Protein AF-A0A7Y2FWE9-F1 (afdb_monomer)

Radius of gyration: 26.54 Å; Cα contacts (8 Å, |Δi|>4): 255; chains: 1; bounding box: 68×45×59 Å

Solvent-accessible surface area (backbone atoms only — not comparable to full-atom values): 13037 Å² total; per-residue (Å²): 131,82,52,72,70,52,50,54,50,44,44,62,73,68,18,45,68,69,71,41,71,70,43,23,48,60,47,67,70,41,69,64,42,56,79,67,32,83,39,51,63,39,50,50,44,57,56,50,52,51,53,48,50,53,52,48,49,59,54,55,72,46,42,68,62,49,54,59,50,52,50,51,53,53,50,52,50,37,73,74,51,48,84,80,55,79,79,80,92,74,95,61,96,83,84,62,71,67,49,81,47,57,32,76,50,97,94,44,70,44,71,39,60,44,31,38,47,63,51,52,48,48,19,61,79,47,77,46,38,85,93,39,46,76,63,78,75,66,58,86,72,55,70,69,48,35,69,27,45,34,36,36,32,21,50,33,75,70,57,98,83,40,60,72,38,73,38,65,48,97,84,75,43,74,54,25,32,31,66,52,59,43,82,66,32,70,55,47,90,81,50,83,48,87,75,56,27,26,28,31,23,41,25,40,66,20,55,51,37,44,32,56,76,58,67,63,39,56,71,58,52,27,68,76,69,75,103

pLDDT: mean 94.87, std 3.35, range [73.5, 98.75]

Nearest PDB structures (foldseek):
  4y04-assembly1_A-2  TM=7.130E-01  e=4.065E-09  Porphyromonas gingivalis
  5sdc-assembly1_B  TM=7.186E-01  e=1.109E-08  Porphyromonas gingivalis
  5jwf-assembly1_B  TM=7.668E-01  e=3.026E-08  Porphyromonas gingivalis
  3wok-assembly1_B  TM=7.639E-01  e=1.248E-07  Pseudoxanthomonas mexicana
  3woj-assembly1_B  TM=7.647E-01  e=8.257E-07  Pseudoxanthomonas mexicana

Foldseek 3Di:
DDDPVVLVVCLCPVALCNPDPVSVCVCVVDPCSLVVNPGSVSVVCVVVVVVVVVVVCVVVVCVVVVVVVVVVVVVVVCVVCPVVDPDADDLDDDDWDWDQDWADDPNRIDDQWDALLVLVCQCVVVVLDPPSPDDPLPPPFDPVRRGWTFKGKILTQDDPPQFQPFDADPVRDGFWGFHAKDPVNVCSNPDRDSRHTITMTTTPRNVLSCCVTRVVVVVVNCVVVVD

Secondary structure (DSSP, 8-state):
---HHHHHHHHHHH-TTTT-HHHHHHHHSSHHHHHS---HHHHHHHHHHHHHHHHHHHHHHTHHHHHHHHHHHHHHHHHHHGGGSPPPP-SS-------B---EETTEE--SEEEHHHHHHHHHHTTT-TTS---GGGSS--HHHHHSEEEEEE-----TT-TTPEEE-TTS-EEEEEEEE-GGGGGGGT---TTT--EEEEEHHHHHHHIIIII--HHHHHHHHT-

Sequence (227 aa):
GKSIGQFVKDLFNESNLLKSEADAEKCLSKDKNITKGKDLFVEAADILVSRYNESVTAFQGSSPKRRALEAKIANQAFQVYGTSLPPDATFTLRISDGVVKGYEYNGTVAPVNTTYFGLYDRHYSNDKEFPWALPEKWENPPMDLLKSPLNFVSTNDIIGGNSGSAIINQNAEAVGLIFDGNIESLPGNFIFDEEHNRSVSVHTGGIVAAMRYIYGADRLVKELMNE

Mean predicted aligned error: 5.73 Å

Structure (mmCIF, N/CA/C/O backbone):
data_AF-A0A7Y2FWE9-F1
#
_entry.id   AF-A0A7Y2FWE9-F1
#
loop_
_atom_site.group_PDB
_atom_site.id
_atom_site.type_symbol
_atom_site.label_atom_id
_atom_site.label_alt_id
_atom_site.label_comp_id
_atom_site.label_asym_id
_atom_site.label_entity_id
_atom_site.label_seq_id
_atom_site.pdbx_PDB_ins_code
_atom_site.Cartn_x
_atom_site.Cartn_y
_atom_site.Cartn_z
_atom_site.occupancy
_atom_site.B_iso_or_equiv
_atom_site.auth_seq_id
_atom_site.auth_comp_id
_atom_site.auth_asym_id
_atom_site.auth_atom_id
_atom_site.pdbx_PDB_model_num
ATOM 1 N N . GLY A 1 1 ? 43.335 -7.631 -10.924 1.00 73.50 1 GLY A N 1
ATOM 2 C CA . GLY A 1 1 ? 42.253 -6.628 -10.832 1.00 73.50 1 GLY A CA 1
ATOM 3 C C . GLY A 1 1 ? 42.055 -6.228 -9.384 1.00 73.50 1 GLY A C 1
ATOM 4 O O . GLY A 1 1 ? 42.478 -6.981 -8.514 1.00 73.50 1 GLY A O 1
ATOM 5 N N . LYS A 1 2 ? 41.454 -5.059 -9.125 1.00 84.75 2 LYS A N 1
ATOM 6 C CA . LYS A 1 2 ? 41.026 -4.645 -7.776 1.00 84.75 2 LYS A CA 1
ATOM 7 C C . LYS A 1 2 ? 39.888 -5.562 -7.289 1.00 84.75 2 LYS A C 1
ATOM 9 O O . LYS A 1 2 ? 39.138 -6.084 -8.113 1.00 84.75 2 LYS A O 1
ATOM 14 N N . SER A 1 3 ? 39.761 -5.778 -5.979 1.00 94.12 3 SER A N 1
ATOM 15 C CA . SER A 1 3 ? 38.588 -6.463 -5.412 1.00 94.12 3 SER A CA 1
ATOM 16 C C . SER A 1 3 ? 37.353 -5.553 -5.473 1.00 94.12 3 SER A C 1
ATOM 18 O O . SER A 1 3 ? 37.501 -4.333 -5.548 1.00 94.12 3 SER A O 1
ATOM 20 N N . ILE A 1 4 ? 36.140 -6.118 -5.387 1.00 90.94 4 ILE A N 1
ATOM 21 C CA . ILE A 1 4 ? 34.892 -5.326 -5.331 1.00 90.94 4 ILE A CA 1
ATOM 22 C C . ILE A 1 4 ? 34.939 -4.338 -4.159 1.00 90.94 4 ILE A C 1
ATOM 24 O O . ILE A 1 4 ? 34.646 -3.160 -4.330 1.00 90.94 4 ILE A O 1
ATOM 28 N N . GLY A 1 5 ? 35.384 -4.793 -2.983 1.00 95.00 5 GLY A N 1
ATOM 29 C CA . GLY A 1 5 ? 35.507 -3.932 -1.806 1.00 95.00 5 GLY A CA 1
ATOM 30 C C . GLY A 1 5 ? 36.502 -2.785 -2.000 1.00 95.00 5 GLY A C 1
ATOM 31 O O . GLY A 1 5 ? 36.237 -1.676 -1.548 1.00 95.00 5 GLY A O 1
ATOM 32 N N . GLN A 1 6 ? 37.620 -3.021 -2.696 1.00 94.06 6 GLN A N 1
ATOM 33 C CA . GLN A 1 6 ? 38.569 -1.952 -3.009 1.00 94.06 6 GLN A CA 1
ATOM 34 C C . GLN A 1 6 ? 37.994 -0.978 -4.042 1.00 94.06 6 GLN A C 1
ATOM 36 O O . GLN A 1 6 ? 38.088 0.222 -3.847 1.00 94.06 6 GLN A O 1
ATOM 41 N N . PHE A 1 7 ? 37.334 -1.479 -5.087 1.00 90.31 7 PHE A N 1
ATOM 42 C CA . PHE A 1 7 ? 36.670 -0.639 -6.085 1.00 90.31 7 PHE A CA 1
ATOM 43 C C . PHE A 1 7 ? 35.615 0.288 -5.460 1.00 90.31 7 PHE A C 1
ATOM 45 O O . PHE A 1 7 ? 35.592 1.478 -5.757 1.00 90.31 7 PHE A O 1
ATOM 52 N N . VAL A 1 8 ? 34.786 -0.229 -4.545 1.00 92.62 8 VAL A N 1
ATOM 53 C CA . VAL A 1 8 ? 33.801 0.587 -3.817 1.00 92.62 8 VAL A CA 1
ATOM 54 C C . VAL A 1 8 ? 34.493 1.633 -2.944 1.00 92.62 8 VAL A C 1
ATOM 56 O O . VAL A 1 8 ? 34.091 2.791 -2.958 1.00 92.62 8 VAL A O 1
ATOM 59 N N . LYS A 1 9 ? 35.558 1.269 -2.219 1.00 94.31 9 LYS A N 1
ATOM 60 C CA . LYS A 1 9 ? 36.331 2.246 -1.433 1.00 94.31 9 LYS A CA 1
ATOM 61 C C . LYS A 1 9 ? 36.899 3.361 -2.308 1.00 94.31 9 LYS A C 1
ATOM 63 O O . LYS A 1 9 ? 36.828 4.520 -1.917 1.00 94.31 9 LYS A O 1
ATOM 68 N N . ASP A 1 10 ? 37.420 3.023 -3.480 1.00 92.75 10 ASP A N 1
ATOM 69 C CA . ASP A 1 10 ? 37.985 4.002 -4.406 1.00 92.75 10 ASP A CA 1
ATOM 70 C C . ASP A 1 10 ? 36.896 4.935 -4.954 1.00 92.75 10 ASP A C 1
ATOM 72 O O . ASP A 1 10 ? 37.109 6.140 -5.006 1.00 92.75 10 ASP A O 1
ATOM 76 N N . LEU A 1 11 ? 35.694 4.425 -5.262 1.00 92.31 11 LEU A N 1
ATOM 77 C CA . LEU A 1 11 ? 34.551 5.268 -5.641 1.00 92.31 11 LEU A CA 1
ATOM 78 C C . LEU A 1 11 ? 34.255 6.344 -4.586 1.00 92.31 11 LEU A C 1
ATOM 80 O O . LEU A 1 11 ? 34.111 7.511 -4.939 1.00 92.31 11 LEU A O 1
ATOM 84 N N . PHE A 1 12 ? 34.208 5.972 -3.302 1.00 92.69 12 PHE A N 1
ATOM 85 C CA . PHE A 1 12 ? 33.941 6.925 -2.217 1.00 92.69 12 PHE A CA 1
ATOM 86 C C . PHE A 1 12 ? 35.105 7.883 -1.944 1.00 92.69 12 PHE A C 1
ATOM 88 O O . PHE A 1 12 ? 34.875 9.058 -1.674 1.00 92.69 12 PHE A O 1
ATOM 95 N N . ASN A 1 13 ? 36.345 7.398 -2.015 1.00 93.25 13 ASN A N 1
ATOM 96 C CA . ASN A 1 13 ? 37.515 8.174 -1.601 1.00 93.25 13 ASN A CA 1
ATOM 97 C C . ASN A 1 13 ? 38.118 9.023 -2.729 1.00 93.25 13 ASN A C 1
ATOM 99 O O . ASN A 1 13 ? 38.713 10.071 -2.472 1.00 93.25 13 ASN A O 1
ATOM 103 N N . GLU A 1 14 ? 38.023 8.568 -3.978 1.00 92.56 14 GLU A N 1
ATOM 104 C CA . GLU A 1 14 ? 38.752 9.154 -5.106 1.00 92.56 14 GLU A CA 1
ATOM 105 C C . GLU A 1 14 ? 37.851 9.961 -6.045 1.00 92.56 14 GLU A C 1
ATOM 107 O O . GLU A 1 14 ? 38.361 10.869 -6.712 1.00 92.56 14 GLU A O 1
ATOM 112 N N . SER A 1 15 ? 36.534 9.712 -6.062 1.00 93.38 15 SER A N 1
ATOM 113 C CA . SER A 1 15 ? 35.594 10.489 -6.880 1.00 93.38 15 SER A CA 1
ATOM 114 C C . SER A 1 15 ? 35.505 11.944 -6.428 1.00 93.38 15 SER A C 1
ATOM 116 O O . SER A 1 15 ? 35.358 12.248 -5.248 1.00 93.38 15 SER A O 1
ATOM 118 N N . ASN A 1 16 ? 35.530 12.860 -7.388 1.00 91.81 16 ASN A N 1
ATOM 119 C CA . ASN A 1 16 ? 35.288 14.280 -7.168 1.00 91.81 16 ASN A CA 1
ATOM 120 C C . ASN A 1 16 ? 33.801 14.593 -6.947 1.00 91.81 16 ASN A C 1
ATOM 122 O O . ASN A 1 16 ? 33.498 15.614 -6.343 1.00 91.81 16 ASN A O 1
ATOM 126 N N . LEU A 1 17 ? 32.878 13.710 -7.351 1.00 91.81 17 LEU A N 1
ATOM 127 C CA . LEU A 1 17 ? 31.444 13.881 -7.078 1.00 91.81 17 LEU A CA 1
ATOM 128 C C . LEU A 1 17 ? 31.102 13.777 -5.586 1.00 91.81 17 LEU A C 1
ATOM 130 O O . LEU A 1 17 ? 30.063 14.278 -5.173 1.00 91.81 17 LEU A O 1
ATOM 134 N N . LEU A 1 18 ? 31.955 13.134 -4.784 1.00 93.69 18 LEU A N 1
ATOM 135 C CA . LEU A 1 18 ? 31.717 12.923 -3.352 1.00 93.69 18 LEU A CA 1
ATOM 136 C C . LEU A 1 18 ? 32.660 13.717 -2.437 1.00 93.69 18 LEU A C 1
ATOM 138 O O . LEU A 1 18 ? 32.531 13.635 -1.218 1.00 93.69 18 LEU A O 1
ATOM 142 N N . LYS A 1 19 ? 33.602 14.489 -2.993 1.00 89.75 19 LYS A N 1
ATOM 143 C CA . LYS A 1 19 ? 34.586 15.253 -2.202 1.00 89.75 19 LYS A CA 1
ATOM 144 C C . LYS A 1 19 ? 34.018 16.536 -1.613 1.00 89.75 19 LYS A C 1
ATOM 146 O O . LYS A 1 19 ? 34.284 16.844 -0.454 1.00 89.75 19 LYS A O 1
ATOM 151 N N . SER A 1 20 ? 33.274 17.296 -2.410 1.00 93.44 20 SER A N 1
ATOM 152 C CA . SER A 1 20 ? 32.611 18.527 -1.984 1.00 93.44 20 SER A CA 1
ATOM 153 C C . SER A 1 20 ? 31.489 18.891 -2.955 1.00 93.44 20 SER A C 1
ATOM 155 O O . SER A 1 20 ? 31.480 18.434 -4.098 1.00 93.44 20 SER A O 1
ATOM 157 N N . GLU A 1 21 ? 30.566 19.748 -2.519 1.00 94.38 21 GLU A N 1
ATOM 158 C CA . GLU A 1 21 ? 29.508 20.291 -3.380 1.00 94.38 21 GLU A CA 1
ATOM 159 C C . GLU A 1 21 ? 30.092 21.004 -4.610 1.00 94.38 21 GLU A C 1
ATOM 161 O O . GLU A 1 21 ? 29.701 20.709 -5.735 1.00 94.38 21 GLU A O 1
ATOM 166 N N . ALA A 1 22 ? 31.115 21.845 -4.425 1.00 95.25 22 ALA A N 1
ATOM 167 C CA . ALA A 1 22 ? 31.763 22.569 -5.521 1.00 95.25 22 ALA A CA 1
ATOM 168 C C . ALA A 1 22 ? 32.451 21.636 -6.539 1.00 95.25 22 ALA A C 1
ATOM 170 O O . ALA A 1 22 ? 32.434 21.896 -7.747 1.00 95.25 22 ALA A O 1
ATOM 171 N N . ASP A 1 23 ? 33.062 20.541 -6.076 1.00 91.06 23 ASP A N 1
ATOM 172 C CA . ASP A 1 23 ? 33.671 19.545 -6.963 1.00 91.06 23 ASP A CA 1
ATOM 173 C C . ASP A 1 23 ? 32.608 18.752 -7.729 1.00 91.06 23 ASP A C 1
ATOM 175 O O . ASP A 1 23 ? 32.763 18.518 -8.933 1.00 91.06 23 ASP A O 1
ATOM 179 N N . ALA A 1 24 ? 31.502 18.407 -7.066 1.00 91.69 24 ALA A N 1
ATOM 180 C CA . ALA A 1 24 ? 30.368 17.751 -7.698 1.00 91.69 24 ALA A CA 1
ATOM 181 C C . ALA A 1 24 ? 29.735 18.641 -8.778 1.00 91.69 24 ALA A C 1
ATOM 183 O O . ALA A 1 24 ? 29.568 18.205 -9.919 1.00 91.69 24 ALA A O 1
ATOM 184 N N . GLU A 1 25 ? 29.474 19.913 -8.466 1.00 92.75 25 GLU A N 1
ATOM 185 C CA . GLU A 1 25 ? 28.983 20.905 -9.426 1.00 92.75 25 GLU A CA 1
ATOM 186 C C . GLU A 1 25 ? 29.919 21.025 -10.626 1.00 92.75 25 GLU A C 1
ATOM 188 O O . GLU A 1 25 ? 29.482 20.994 -11.776 1.00 92.75 25 GLU A O 1
ATOM 193 N N . LYS A 1 26 ? 31.233 21.094 -10.392 1.00 91.38 26 LYS A N 1
ATOM 194 C CA . LYS A 1 26 ? 32.220 21.149 -11.472 1.00 91.38 26 LYS A CA 1
ATOM 195 C C . LYS A 1 26 ? 32.166 19.897 -12.347 1.00 91.38 26 LYS A C 1
ATOM 197 O O . LYS A 1 26 ? 32.190 20.027 -13.576 1.00 91.38 26 LYS A O 1
ATOM 202 N N . CYS A 1 27 ? 32.063 18.711 -11.751 1.00 89.50 27 CYS A N 1
ATOM 203 C CA . CYS A 1 27 ? 31.907 17.451 -12.476 1.00 89.50 27 CYS A CA 1
ATOM 204 C C . CYS A 1 27 ? 30.633 17.414 -13.331 1.00 89.50 27 CYS A C 1
ATOM 206 O O . CYS A 1 27 ? 30.682 16.905 -14.447 1.00 89.50 27 CYS A O 1
ATOM 208 N N . LEU A 1 28 ? 29.535 18.016 -12.871 1.00 89.69 28 LEU A N 1
ATOM 209 C CA . LEU A 1 28 ? 28.243 18.022 -13.571 1.00 89.69 28 LEU A CA 1
ATOM 210 C C . LEU A 1 28 ? 28.021 19.250 -14.474 1.00 89.69 28 LEU A C 1
ATOM 212 O O . LEU A 1 28 ? 27.093 19.273 -15.274 1.00 89.69 28 LEU A O 1
ATOM 216 N N . SER A 1 29 ? 28.890 20.260 -14.395 1.00 92.75 29 SER A N 1
ATOM 217 C CA . SER A 1 29 ? 28.685 21.574 -15.027 1.00 92.75 29 SER A CA 1
ATOM 218 C C . SER A 1 29 ? 28.659 21.592 -16.560 1.00 92.75 29 SER A C 1
ATOM 220 O O . SER A 1 29 ? 28.227 22.583 -17.150 1.00 92.75 29 SER A O 1
ATOM 222 N N . LYS A 1 30 ? 29.197 20.565 -17.230 1.00 92.75 30 LYS A N 1
ATOM 223 C CA . LYS A 1 30 ? 29.307 20.506 -18.698 1.00 92.75 30 LYS A CA 1
ATOM 224 C C . LYS A 1 30 ? 29.157 19.075 -19.186 1.00 92.75 30 LYS A C 1
ATOM 226 O O . LYS A 1 30 ? 29.841 18.198 -18.668 1.00 92.75 30 LYS A O 1
ATOM 231 N N . ASP A 1 31 ? 28.436 18.876 -20.288 1.00 90.50 31 ASP A N 1
ATOM 232 C 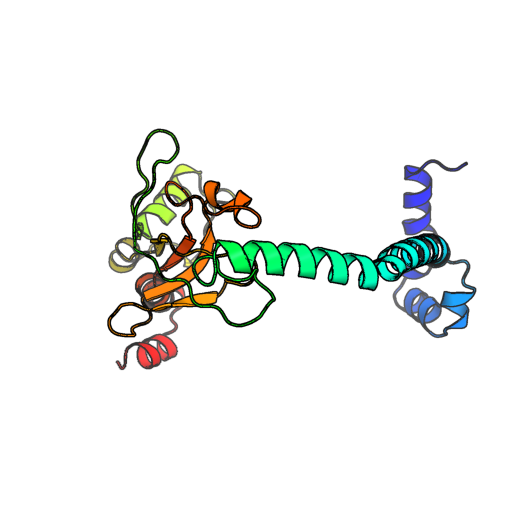CA . ASP A 1 31 ? 28.233 17.557 -20.912 1.00 90.50 31 ASP A CA 1
ATOM 233 C C . ASP A 1 31 ? 29.536 16.785 -21.115 1.00 90.50 31 ASP A C 1
ATOM 235 O O . ASP A 1 31 ? 29.620 15.604 -20.801 1.00 90.50 31 ASP A O 1
ATOM 239 N N . LYS A 1 32 ? 30.604 17.461 -21.559 1.00 91.12 32 LYS A N 1
ATOM 240 C CA . LYS A 1 32 ? 31.908 16.816 -21.779 1.00 91.12 32 LYS A CA 1
ATOM 241 C C . LYS A 1 32 ? 32.500 16.176 -20.518 1.00 91.12 32 LYS A C 1
ATOM 243 O O . LYS A 1 32 ? 33.299 15.255 -20.645 1.00 91.12 32 LYS A O 1
ATOM 248 N N . ASN A 1 33 ? 32.155 16.678 -19.332 1.00 89.25 33 ASN A N 1
ATOM 249 C CA . ASN A 1 33 ? 32.624 16.135 -18.059 1.00 89.25 33 ASN A CA 1
ATOM 250 C C . ASN A 1 33 ? 31.871 14.849 -17.689 1.00 89.25 33 ASN A C 1
ATOM 252 O O . ASN A 1 33 ? 32.393 14.059 -16.913 1.00 89.25 33 ASN A O 1
ATOM 256 N N . ILE A 1 34 ? 30.696 14.624 -18.283 1.00 86.44 34 ILE A N 1
ATOM 257 C CA . ILE A 1 34 ? 29.903 13.401 -18.150 1.00 86.44 34 ILE A CA 1
ATOM 258 C C . ILE A 1 34 ? 30.264 12.432 -19.283 1.00 86.44 34 ILE A C 1
ATOM 260 O O . ILE A 1 34 ? 30.565 11.283 -19.031 1.00 86.44 34 ILE A O 1
ATOM 264 N N . THR A 1 35 ? 30.348 12.891 -20.534 1.00 85.12 35 THR A N 1
ATOM 265 C CA . THR A 1 35 ? 30.605 12.002 -21.686 1.00 85.12 35 THR A CA 1
ATOM 266 C C . THR A 1 35 ? 32.075 11.608 -21.867 1.00 85.12 35 THR A C 1
ATOM 268 O O . THR A 1 35 ? 32.393 10.755 -22.689 1.00 85.12 35 THR A O 1
ATOM 271 N N . LYS A 1 36 ? 33.005 12.343 -21.243 1.00 85.88 36 LYS A N 1
ATOM 272 C CA . LYS A 1 36 ? 34.463 12.115 -21.337 1.00 85.88 36 LYS A CA 1
ATOM 273 C C . LYS A 1 36 ? 35.155 12.245 -19.978 1.00 85.88 36 LYS A C 1
ATOM 275 O O . LYS A 1 36 ? 36.379 12.402 -19.924 1.00 85.88 36 LYS A O 1
ATOM 280 N N . GLY A 1 37 ? 34.376 12.277 -18.898 1.00 87.19 37 GLY A N 1
ATOM 281 C CA . GLY A 1 37 ? 34.909 12.345 -17.546 1.00 87.19 37 GLY A CA 1
ATOM 282 C C . GLY A 1 37 ? 35.706 11.092 -17.214 1.00 87.19 37 GLY A C 1
ATOM 283 O O . GLY A 1 37 ? 35.419 10.015 -17.715 1.00 87.19 37 GLY A O 1
ATOM 284 N N . LYS A 1 38 ? 36.714 11.250 -16.358 1.00 89.31 38 LYS A N 1
ATOM 285 C CA . LYS A 1 38 ? 37.470 10.134 -15.762 1.00 89.31 38 LYS A CA 1
ATOM 286 C C . LYS A 1 38 ? 37.166 9.972 -14.277 1.00 89.31 38 LYS A C 1
ATOM 288 O O . LYS A 1 38 ? 37.955 9.419 -13.520 1.00 89.31 38 LYS A O 1
ATOM 293 N N . ASP A 1 39 ? 36.073 10.586 -13.834 1.00 92.38 39 ASP A N 1
ATOM 294 C CA . ASP A 1 39 ? 35.600 10.354 -12.485 1.00 92.38 39 ASP A CA 1
ATOM 295 C C . ASP A 1 39 ? 35.115 8.906 -12.381 1.00 92.38 39 ASP A C 1
ATOM 297 O O . ASP A 1 39 ? 34.451 8.416 -13.294 1.00 92.38 39 ASP A O 1
ATOM 301 N N . LEU A 1 40 ? 35.426 8.225 -11.280 1.00 91.75 40 LEU A N 1
ATOM 302 C CA . LEU A 1 40 ? 35.120 6.804 -11.134 1.00 91.75 40 LEU A CA 1
ATOM 303 C C . LEU A 1 40 ? 33.613 6.501 -11.224 1.00 91.75 40 LEU A C 1
ATOM 305 O O . LEU A 1 40 ? 33.245 5.442 -11.730 1.00 91.75 40 LEU A O 1
ATOM 309 N N . PHE A 1 41 ? 32.729 7.417 -10.800 1.00 91.62 41 PHE A N 1
ATOM 310 C CA . PHE A 1 41 ? 31.284 7.235 -11.001 1.00 91.62 41 PHE A CA 1
ATOM 311 C C . PHE A 1 41 ? 30.853 7.472 -12.446 1.00 91.62 41 PHE A C 1
ATOM 313 O O . PHE A 1 41 ? 29.923 6.812 -12.901 1.00 91.62 41 PHE A O 1
ATOM 320 N N . VAL A 1 42 ? 31.521 8.371 -13.171 1.00 90.62 42 VAL A N 1
ATOM 321 C CA . VAL A 1 42 ? 31.264 8.583 -14.603 1.00 90.62 42 VAL A CA 1
ATOM 322 C C . VAL A 1 42 ? 31.672 7.338 -15.391 1.00 90.62 42 VAL A C 1
ATOM 324 O O . VAL A 1 42 ? 30.870 6.812 -16.154 1.00 90.62 42 VAL A O 1
ATOM 327 N N . GLU A 1 43 ? 32.853 6.781 -15.118 1.00 89.88 43 GLU A N 1
ATOM 328 C CA . GLU A 1 43 ? 33.309 5.535 -15.749 1.00 89.88 43 GLU A CA 1
ATOM 329 C C . GLU A 1 43 ? 32.392 4.345 -15.412 1.00 89.88 43 GLU A C 1
ATOM 331 O O . GLU A 1 43 ? 32.065 3.530 -16.279 1.00 89.88 43 GLU A O 1
ATOM 336 N N . ALA A 1 44 ? 31.933 4.244 -14.159 1.00 90.75 44 ALA A N 1
ATOM 337 C CA . ALA A 1 44 ? 30.969 3.222 -13.760 1.00 90.75 44 ALA A CA 1
ATOM 338 C C . ALA A 1 44 ? 29.617 3.400 -14.472 1.00 90.75 44 ALA A C 1
ATOM 340 O O . ALA A 1 44 ? 29.037 2.417 -14.943 1.00 90.75 44 ALA A O 1
ATOM 341 N N . ALA A 1 45 ? 29.126 4.639 -14.578 1.00 91.12 45 ALA A N 1
ATOM 342 C CA . ALA A 1 45 ? 27.892 4.959 -15.280 1.00 91.12 45 ALA A CA 1
ATOM 343 C C . ALA A 1 45 ? 27.990 4.609 -16.768 1.00 91.12 45 ALA A C 1
ATOM 345 O O . ALA A 1 45 ? 27.088 3.949 -17.274 1.00 91.12 45 ALA A O 1
ATOM 346 N N . ASP A 1 46 ? 29.090 4.938 -17.446 1.00 89.75 46 ASP A N 1
ATOM 347 C CA . ASP A 1 46 ? 29.286 4.616 -18.864 1.00 89.75 46 ASP A CA 1
ATOM 348 C C . ASP A 1 46 ? 29.168 3.108 -19.132 1.00 89.75 46 ASP A C 1
ATOM 350 O O . ASP A 1 46 ? 28.503 2.682 -20.082 1.00 89.75 46 ASP A O 1
ATOM 354 N N . ILE A 1 47 ? 29.747 2.278 -18.259 1.00 90.56 47 ILE A N 1
ATOM 355 C CA . ILE A 1 47 ? 29.653 0.816 -18.357 1.00 90.56 47 ILE A CA 1
ATOM 356 C C . ILE A 1 47 ? 28.217 0.338 -18.104 1.00 90.56 47 ILE A C 1
ATOM 358 O O . ILE A 1 47 ? 27.689 -0.478 -18.867 1.00 90.56 47 ILE A O 1
ATOM 362 N N . LEU A 1 48 ? 27.587 0.805 -17.022 1.00 93.62 48 LEU A N 1
ATOM 363 C CA . LEU A 1 48 ? 26.259 0.346 -16.606 1.00 93.62 48 LEU A CA 1
ATOM 364 C C . LEU A 1 48 ? 25.168 0.794 -17.580 1.00 93.62 48 LEU A C 1
ATOM 366 O O . LEU A 1 48 ? 24.346 -0.023 -17.993 1.00 93.62 48 LEU A O 1
ATOM 370 N N . VAL A 1 49 ? 25.186 2.063 -17.984 1.00 93.56 49 VAL A N 1
ATOM 371 C CA . VAL A 1 49 ? 24.215 2.655 -18.909 1.00 93.56 49 VAL A CA 1
ATOM 372 C C . VAL A 1 49 ? 24.328 2.014 -20.286 1.00 93.56 49 VAL A C 1
ATOM 374 O O . VAL A 1 49 ? 23.302 1.702 -20.883 1.00 93.56 49 VAL A O 1
ATOM 377 N N . SER A 1 50 ? 25.540 1.731 -20.775 1.00 93.38 50 SER A N 1
ATOM 378 C CA . SER A 1 50 ? 25.708 1.039 -22.061 1.00 93.38 50 SER A CA 1
ATOM 379 C C . SER A 1 50 ? 25.076 -0.356 -22.041 1.00 93.38 50 SER A C 1
ATOM 381 O O . SER A 1 50 ? 24.267 -0.678 -22.909 1.00 93.38 50 SER A O 1
ATOM 383 N N . ARG A 1 51 ? 25.345 -1.157 -21.001 1.00 96.38 51 ARG A N 1
ATOM 384 C CA . ARG A 1 51 ? 24.748 -2.499 -20.840 1.00 96.38 51 ARG A CA 1
ATOM 385 C C . ARG A 1 51 ? 23.235 -2.453 -20.640 1.00 96.38 51 ARG A C 1
ATOM 387 O O . ARG A 1 51 ? 22.509 -3.312 -21.147 1.00 96.38 51 ARG A O 1
ATOM 394 N N . TYR A 1 52 ? 22.754 -1.455 -19.902 1.00 96.69 52 TYR A N 1
ATOM 395 C CA . TYR A 1 52 ? 21.328 -1.197 -19.748 1.00 96.69 52 TYR A CA 1
ATOM 396 C C . TYR A 1 52 ? 20.687 -0.897 -21.107 1.00 96.69 52 TYR A C 1
ATOM 398 O O . TYR A 1 52 ? 19.706 -1.542 -21.466 1.00 96.69 52 TYR A O 1
ATOM 406 N N . ASN A 1 53 ? 21.278 -0.006 -21.906 1.00 96.44 53 ASN A N 1
ATOM 407 C CA . ASN A 1 53 ? 20.774 0.356 -23.230 1.00 96.44 53 ASN A CA 1
ATOM 408 C C . ASN A 1 53 ? 20.776 -0.828 -24.206 1.00 96.44 53 ASN A C 1
ATOM 410 O O . ASN A 1 53 ? 19.806 -1.003 -24.944 1.00 96.44 53 ASN A O 1
ATOM 414 N N . GLU A 1 54 ? 21.813 -1.670 -24.191 1.00 96.69 54 GLU A N 1
ATOM 415 C CA . GLU A 1 54 ? 21.849 -2.921 -24.964 1.00 96.69 54 GLU A CA 1
ATOM 416 C C . GLU A 1 54 ? 20.681 -3.844 -24.581 1.00 96.69 54 GLU A C 1
ATOM 418 O O . GLU A 1 54 ? 19.939 -4.319 -25.446 1.00 96.69 54 GLU A O 1
ATOM 423 N N . SER A 1 55 ? 20.463 -4.036 -23.277 1.00 96.44 55 SER A N 1
ATOM 424 C CA . SER A 1 55 ? 19.389 -4.883 -22.744 1.00 96.44 55 SER A CA 1
ATOM 425 C C . SER A 1 55 ? 17.999 -4.331 -23.078 1.00 96.44 55 SER A C 1
ATOM 427 O O . SER A 1 55 ? 17.116 -5.073 -23.514 1.00 96.44 55 SER A O 1
ATOM 429 N N . VAL A 1 56 ? 17.806 -3.018 -22.930 1.00 96.81 56 VAL A N 1
ATOM 430 C CA . VAL A 1 56 ? 16.561 -2.322 -23.277 1.00 96.81 56 VAL A CA 1
ATOM 431 C C . VAL A 1 56 ? 16.286 -2.424 -24.771 1.00 96.81 56 VAL A C 1
ATOM 433 O O . VAL A 1 56 ? 15.161 -2.741 -25.150 1.00 96.81 56 VAL A O 1
ATOM 436 N N . THR A 1 57 ? 17.297 -2.232 -25.619 1.00 97.06 57 THR A N 1
ATOM 437 C CA . THR A 1 57 ? 17.156 -2.351 -27.078 1.00 97.06 57 THR A CA 1
ATOM 438 C C . THR A 1 57 ? 16.728 -3.764 -27.469 1.00 97.06 57 THR A C 1
ATOM 440 O O . THR A 1 57 ? 15.774 -3.932 -28.231 1.00 97.06 57 THR A O 1
ATOM 443 N N . ALA A 1 58 ? 17.364 -4.792 -26.897 1.00 95.50 58 ALA A N 1
ATOM 444 C CA . ALA A 1 58 ? 16.988 -6.184 -27.129 1.00 95.50 58 ALA A CA 1
ATOM 445 C C . ALA A 1 58 ? 15.541 -6.476 -26.678 1.00 95.50 58 ALA A C 1
ATOM 447 O O . ALA A 1 58 ? 14.758 -7.088 -27.412 1.00 95.50 58 ALA A O 1
ATOM 448 N N . PHE A 1 59 ? 15.144 -5.988 -25.498 1.00 95.56 59 PHE A N 1
ATOM 449 C CA . PHE A 1 59 ? 13.785 -6.156 -24.980 1.00 95.56 59 PHE A CA 1
ATOM 450 C C . PHE A 1 59 ? 12.735 -5.433 -25.837 1.00 95.56 59 PHE A C 1
ATOM 452 O O . PHE A 1 59 ? 11.702 -6.020 -26.186 1.00 95.56 59 PHE A O 1
ATOM 459 N N . GLN A 1 60 ? 12.993 -4.177 -26.204 1.00 95.88 60 GLN A N 1
ATOM 460 C CA . GLN A 1 60 ? 12.095 -3.349 -27.009 1.00 95.88 60 GLN A CA 1
ATOM 461 C C . GLN A 1 60 ? 11.956 -3.876 -28.439 1.00 95.88 60 GLN A C 1
ATOM 463 O O . GLN A 1 60 ? 10.843 -3.885 -28.965 1.00 95.88 60 GLN A O 1
ATOM 468 N N . GLY A 1 61 ? 13.030 -4.407 -29.032 1.00 96.50 61 GLY A N 1
ATOM 469 C CA . GLY A 1 61 ? 13.007 -4.992 -30.376 1.00 96.50 61 GLY A CA 1
ATOM 470 C C . GLY A 1 61 ? 12.012 -6.150 -30.528 1.00 96.50 61 GLY A C 1
ATOM 471 O O . GLY A 1 61 ? 11.447 -6.350 -31.601 1.00 96.50 61 GLY A O 1
ATOM 472 N N . SER A 1 62 ? 11.722 -6.880 -29.444 1.00 95.62 62 SER A N 1
ATOM 473 C CA . SER A 1 62 ? 10.720 -7.960 -29.438 1.00 95.62 62 SER A CA 1
ATOM 474 C C . SER A 1 62 ? 9.297 -7.507 -29.078 1.00 95.62 62 SER A C 1
ATOM 476 O O . SER A 1 62 ? 8.353 -8.285 -29.228 1.00 95.62 62 SER A O 1
ATOM 478 N N . SER A 1 63 ? 9.118 -6.267 -28.607 1.00 95.94 63 SER A N 1
ATOM 479 C CA . SER A 1 63 ? 7.856 -5.768 -28.042 1.00 95.94 63 SER A CA 1
ATOM 480 C C . SER A 1 63 ? 6.666 -5.855 -29.013 1.00 95.94 63 SER A C 1
ATOM 482 O O . SER A 1 63 ? 5.644 -6.420 -28.618 1.00 95.94 63 SER A O 1
ATOM 484 N N . PRO A 1 64 ? 6.762 -5.428 -30.294 1.00 96.38 64 PRO A N 1
ATOM 485 C CA . PRO A 1 64 ? 5.631 -5.532 -31.223 1.00 96.38 64 PRO A CA 1
ATOM 486 C C . PRO A 1 64 ? 5.167 -6.977 -31.444 1.00 96.38 64 PRO A C 1
ATOM 488 O O . PRO A 1 64 ? 3.969 -7.254 -31.460 1.00 96.38 64 PRO A O 1
ATOM 491 N N . LYS A 1 65 ? 6.117 -7.918 -31.562 1.00 96.62 65 LYS A N 1
ATOM 492 C CA . LYS A 1 65 ? 5.817 -9.345 -31.737 1.00 96.62 65 LYS A CA 1
ATOM 493 C C . LYS A 1 65 ? 5.162 -9.934 -30.488 1.00 96.62 65 LYS A C 1
ATOM 495 O O . LYS A 1 65 ? 4.187 -10.666 -30.625 1.00 96.62 65 LYS A O 1
ATOM 500 N N . ARG A 1 66 ? 5.676 -9.616 -29.292 1.00 96.38 66 ARG A N 1
ATOM 501 C CA . ARG A 1 66 ? 5.102 -10.078 -28.016 1.00 96.38 66 ARG A CA 1
ATOM 502 C C . ARG A 1 66 ? 3.669 -9.589 -27.841 1.00 96.38 66 ARG A C 1
ATOM 504 O O . ARG A 1 66 ? 2.786 -10.427 -27.719 1.00 96.38 66 ARG A O 1
ATOM 511 N N . ARG A 1 67 ? 3.416 -8.287 -28.011 1.00 95.50 67 ARG A N 1
ATOM 512 C CA . ARG A 1 67 ? 2.059 -7.715 -27.928 1.00 95.50 67 ARG A CA 1
ATOM 513 C C . ARG A 1 67 ? 1.085 -8.353 -28.916 1.00 95.50 67 ARG A C 1
ATOM 515 O O . ARG A 1 67 ? -0.058 -8.624 -28.570 1.00 95.50 67 ARG A O 1
ATOM 522 N N . ALA A 1 68 ? 1.526 -8.621 -30.148 1.00 96.88 68 ALA A N 1
ATOM 523 C CA . ALA A 1 68 ? 0.685 -9.285 -31.142 1.00 96.88 68 ALA A CA 1
ATOM 524 C C . ALA A 1 68 ? 0.335 -10.736 -30.755 1.00 96.88 68 ALA A C 1
ATOM 526 O O . ALA A 1 68 ? -0.754 -11.205 -31.078 1.00 96.88 68 ALA A O 1
ATOM 527 N N . LEU A 1 69 ? 1.242 -11.457 -30.087 1.00 97.50 69 LEU A N 1
ATOM 528 C CA . LEU A 1 69 ? 0.991 -12.813 -29.586 1.00 97.50 69 LEU A CA 1
ATOM 529 C C . LEU A 1 69 ? 0.122 -12.801 -28.321 1.00 97.50 69 LEU A C 1
ATOM 531 O O . LEU A 1 69 ? -0.835 -13.566 -28.248 1.00 97.50 69 LEU A O 1
ATOM 535 N N . GLU A 1 70 ? 0.401 -11.901 -27.380 1.00 95.75 70 GLU A N 1
ATOM 536 C CA . GLU A 1 70 ? -0.405 -11.669 -26.174 1.00 95.75 70 GLU A CA 1
ATOM 537 C C . GLU A 1 70 ? -1.854 -11.333 -26.545 1.00 95.75 70 GLU A C 1
ATOM 539 O O . GLU A 1 70 ? -2.778 -11.968 -26.046 1.00 95.75 70 GLU A O 1
ATOM 544 N N . ALA A 1 71 ? -2.068 -10.438 -27.517 1.00 95.75 71 ALA A N 1
ATOM 545 C CA . ALA A 1 71 ? -3.403 -10.098 -28.006 1.00 95.75 71 ALA A CA 1
ATOM 546 C C . ALA A 1 71 ? -4.147 -11.306 -28.601 1.00 95.75 71 ALA A C 1
ATOM 548 O O . ALA A 1 71 ? -5.360 -11.422 -28.442 1.00 95.75 71 ALA A O 1
ATOM 549 N N . LYS A 1 72 ? -3.447 -12.236 -29.269 1.00 97.31 72 LYS A N 1
ATOM 550 C CA . LYS A 1 72 ? -4.075 -13.475 -29.759 1.00 97.31 72 LYS A CA 1
ATOM 551 C C . LYS A 1 72 ? -4.545 -14.348 -28.601 1.00 97.31 72 LYS A C 1
ATOM 553 O O . LYS A 1 72 ? -5.668 -14.833 -28.657 1.00 97.31 72 LYS A O 1
ATOM 558 N N . ILE A 1 73 ? -3.717 -14.521 -27.570 1.00 95.75 73 ILE A N 1
ATOM 559 C CA . ILE A 1 73 ? -4.071 -15.304 -26.378 1.00 95.75 73 ILE A CA 1
ATOM 560 C C . ILE A 1 73 ? -5.250 -14.652 -25.649 1.00 95.75 73 ILE A C 1
ATOM 562 O O . ILE A 1 73 ? -6.242 -15.327 -25.388 1.00 95.75 73 ILE A O 1
ATOM 566 N N . ALA A 1 74 ? -5.192 -13.340 -25.409 1.00 93.88 74 ALA A N 1
ATOM 567 C CA . ALA A 1 74 ? -6.266 -12.588 -24.765 1.00 93.88 74 ALA A CA 1
ATOM 568 C C . ALA A 1 74 ? -7.588 -12.688 -25.545 1.00 93.88 74 ALA A C 1
ATOM 570 O O . ALA A 1 74 ? -8.633 -12.940 -24.956 1.00 93.88 74 ALA A O 1
ATOM 571 N N . ASN A 1 75 ? -7.547 -12.587 -26.878 1.00 95.19 75 ASN A N 1
ATOM 572 C CA . ASN A 1 75 ? -8.736 -12.760 -27.715 1.00 95.19 75 ASN A CA 1
ATOM 573 C C . ASN A 1 75 ? -9.303 -14.185 -27.648 1.00 95.19 75 ASN A C 1
ATOM 575 O O . ASN A 1 75 ? -10.519 -14.349 -27.685 1.00 95.19 75 ASN A O 1
ATOM 579 N N . GLN A 1 76 ? -8.456 -15.217 -27.558 1.00 96.38 76 GLN A N 1
ATOM 580 C CA . GLN A 1 76 ? -8.925 -16.594 -27.364 1.00 96.38 76 GLN A CA 1
ATOM 581 C C . GLN A 1 76 ? -9.555 -16.783 -25.979 1.00 96.38 76 GLN A C 1
ATOM 583 O O . GLN A 1 76 ? -10.633 -17.362 -25.883 1.00 96.38 76 GLN A O 1
ATOM 588 N N . ALA A 1 77 ? -8.948 -16.237 -24.922 1.00 94.69 77 ALA A N 1
ATOM 589 C CA . ALA A 1 77 ? -9.535 -16.248 -23.584 1.00 94.69 77 ALA A CA 1
ATOM 590 C C . ALA A 1 77 ? -10.891 -15.523 -23.563 1.00 94.69 77 ALA A C 1
ATOM 592 O O . ALA A 1 77 ? -11.868 -16.061 -23.049 1.00 94.69 77 ALA A O 1
ATOM 593 N N . PHE A 1 78 ? -10.990 -14.359 -24.209 1.00 95.69 78 PHE A N 1
ATOM 594 C CA . PHE A 1 78 ? -12.243 -13.617 -24.337 1.00 95.69 78 PHE A CA 1
ATOM 595 C C . PHE A 1 78 ? -13.308 -14.378 -25.141 1.00 95.69 78 PHE A C 1
ATOM 597 O O . PHE A 1 78 ? -14.483 -14.314 -24.807 1.00 95.69 78 PHE A O 1
ATOM 604 N N . GLN A 1 79 ? -12.939 -15.143 -26.173 1.00 96.06 79 GLN A N 1
ATOM 605 C CA . GLN A 1 79 ? -13.902 -15.985 -26.901 1.00 96.06 79 GLN A CA 1
ATOM 606 C C . GLN A 1 79 ? -14.494 -17.107 -26.035 1.00 96.06 79 GLN A C 1
ATOM 608 O O . GLN A 1 79 ? -15.618 -17.531 -26.292 1.00 96.06 79 GLN A O 1
ATOM 613 N N . VAL A 1 80 ? -13.756 -17.582 -25.025 1.00 96.19 80 VAL A N 1
ATOM 614 C CA . VAL A 1 80 ? -14.197 -18.647 -24.110 1.00 96.19 80 VAL A CA 1
ATOM 615 C C . VAL A 1 80 ? -14.976 -18.083 -22.920 1.00 96.19 80 VAL A C 1
ATOM 617 O O . VAL A 1 80 ? -16.057 -18.576 -22.612 1.00 96.19 80 VAL A O 1
ATOM 620 N N . TYR A 1 81 ? -14.438 -17.058 -22.257 1.00 95.00 81 TYR A N 1
ATOM 621 C CA . TYR A 1 81 ? -14.977 -16.519 -21.001 1.00 95.00 81 TYR A CA 1
ATOM 622 C C . TYR A 1 81 ? -15.841 -15.263 -21.196 1.00 95.00 81 TYR A C 1
ATOM 624 O O . TYR A 1 81 ? -16.601 -14.873 -20.313 1.00 95.00 81 TYR A O 1
ATOM 632 N N . GLY A 1 82 ? -15.763 -14.610 -22.355 1.00 94.31 82 GLY A N 1
ATOM 633 C CA . GLY A 1 82 ? -16.482 -13.368 -22.621 1.00 94.31 82 GLY A CA 1
ATOM 634 C C . GLY A 1 82 ? -16.184 -12.309 -21.563 1.00 94.31 82 GLY A C 1
ATOM 635 O O . GLY A 1 82 ? -15.031 -12.023 -21.251 1.00 94.31 82 GLY A O 1
ATOM 636 N N . THR A 1 83 ? -17.243 -11.736 -21.000 1.00 92.31 83 THR A N 1
ATOM 637 C CA . THR A 1 83 ? -17.167 -10.691 -19.971 1.00 92.31 83 THR A CA 1
ATOM 638 C C . THR A 1 83 ? -17.152 -11.234 -18.543 1.00 92.31 83 THR A C 1
ATOM 640 O O . THR A 1 83 ? -17.239 -10.439 -17.613 1.00 92.31 83 THR A O 1
ATOM 643 N N . SER A 1 84 ? -17.090 -12.556 -18.339 1.00 90.25 84 SER A N 1
ATOM 644 C CA . SER A 1 84 ? -17.003 -13.121 -16.985 1.00 90.25 84 SER A CA 1
ATOM 645 C C . SER A 1 84 ? -15.609 -12.974 -16.376 1.00 90.25 84 SER A C 1
ATOM 647 O O . SER A 1 84 ? -15.471 -13.062 -15.162 1.00 90.25 84 SER A O 1
ATOM 649 N N . LEU A 1 85 ? -14.582 -12.769 -17.208 1.00 88.06 85 LEU A N 1
ATOM 650 C CA . LEU A 1 85 ? -13.219 -12.481 -16.778 1.00 88.06 85 LEU A CA 1
ATOM 651 C C . LEU A 1 85 ? -12.929 -10.989 -17.018 1.00 88.06 85 LEU A C 1
ATOM 653 O O . LEU A 1 85 ? -12.981 -10.548 -18.173 1.00 88.06 85 LEU A O 1
ATOM 657 N N . PRO A 1 86 ? -12.644 -10.192 -15.974 1.00 90.00 86 PRO A N 1
ATOM 658 C CA . PRO A 1 86 ? -12.267 -8.798 -16.161 1.00 90.00 86 PRO A CA 1
ATOM 659 C C . PRO A 1 86 ? -10.893 -8.689 -16.849 1.00 90.00 86 PRO A C 1
ATOM 661 O O . PRO A 1 86 ? -10.062 -9.587 -16.721 1.00 90.00 86 PRO A O 1
ATOM 664 N N . PRO A 1 87 ? -10.617 -7.592 -17.578 1.00 91.75 87 PRO A N 1
ATOM 665 C CA . PRO A 1 87 ? -9.282 -7.345 -18.116 1.00 91.75 87 PRO A CA 1
ATOM 666 C C . PRO A 1 87 ? -8.277 -7.037 -16.996 1.00 91.75 87 PRO A C 1
ATOM 668 O O . PRO A 1 87 ? -8.637 -6.408 -15.999 1.00 91.75 87 PRO A O 1
ATOM 671 N N . ASP A 1 88 ? -7.000 -7.358 -17.213 1.00 92.69 88 ASP A N 1
ATOM 672 C CA . ASP A 1 88 ? -5.905 -7.044 -16.281 1.00 92.69 88 ASP A CA 1
ATOM 673 C C . ASP A 1 88 ? -5.843 -5.555 -15.917 1.00 92.69 88 ASP A C 1
ATOM 675 O O . ASP A 1 88 ? -6.262 -4.684 -16.688 1.00 92.69 88 ASP A O 1
ATOM 679 N N . ALA A 1 89 ? -5.312 -5.235 -14.735 1.00 9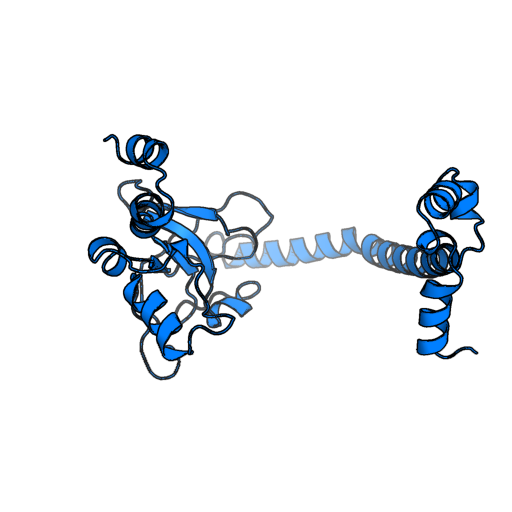4.44 89 ALA A N 1
ATOM 680 C CA . ALA A 1 89 ? -5.112 -3.859 -14.290 1.00 94.44 89 ALA A CA 1
ATOM 681 C C . ALA A 1 89 ? -4.098 -3.113 -15.181 1.00 94.44 89 ALA A C 1
ATOM 683 O O . ALA A 1 89 ? -2.999 -3.591 -15.450 1.00 94.44 89 ALA A O 1
ATOM 684 N N . THR A 1 90 ? -4.456 -1.903 -15.622 1.00 94.56 90 THR A N 1
ATOM 685 C CA . THR A 1 90 ? -3.636 -1.088 -16.543 1.00 94.56 90 THR A CA 1
ATOM 686 C C . THR A 1 90 ? -3.503 0.369 -16.089 1.00 94.56 90 THR A C 1
ATOM 688 O O . THR A 1 90 ? -3.435 1.266 -16.926 1.00 94.56 90 THR A O 1
ATOM 691 N N . PHE A 1 91 ? -3.541 0.631 -14.775 1.00 94.88 91 PHE A N 1
ATOM 692 C CA . PHE A 1 91 ? -3.602 1.992 -14.203 1.00 94.88 91 PHE A CA 1
ATOM 693 C C . PHE A 1 91 ? -4.789 2.838 -14.705 1.00 94.88 91 PHE A C 1
ATOM 695 O O . PHE A 1 91 ? -4.754 4.066 -14.725 1.00 94.88 91 PHE A O 1
ATOM 702 N N . THR A 1 92 ? -5.868 2.174 -15.107 1.00 96.62 92 THR A N 1
ATOM 703 C CA . THR A 1 92 ? -7.159 2.791 -15.430 1.00 96.62 92 THR A CA 1
ATOM 704 C C . THR A 1 92 ? -8.139 2.538 -14.294 1.00 96.62 92 THR A C 1
ATOM 706 O O . THR A 1 92 ? -8.004 1.528 -13.607 1.00 96.62 92 THR A O 1
ATOM 709 N N . LEU A 1 93 ? -9.165 3.380 -14.152 1.00 97.12 93 LEU A N 1
ATOM 710 C CA . LEU A 1 93 ? -10.223 3.177 -13.159 1.00 97.12 93 LEU A CA 1
ATOM 711 C C . LEU A 1 93 ? -10.871 1.787 -13.296 1.00 97.12 93 LEU A C 1
ATOM 713 O O . LEU A 1 93 ? -11.206 1.365 -14.404 1.00 97.12 93 LEU A O 1
ATOM 717 N N . ARG A 1 94 ? -11.064 1.109 -12.160 1.00 96.12 94 ARG A N 1
ATOM 718 C CA . ARG A 1 94 ? -11.783 -0.165 -12.021 1.00 96.12 94 ARG A CA 1
ATOM 719 C C . ARG A 1 94 ? -12.707 -0.105 -10.811 1.00 96.12 94 ARG A C 1
ATOM 721 O O . ARG A 1 94 ? -12.503 0.712 -9.918 1.00 96.12 94 ARG A O 1
ATOM 728 N N . ILE A 1 95 ? -13.706 -0.980 -10.804 1.00 95.44 95 ILE A N 1
ATOM 729 C CA . ILE A 1 95 ? -14.616 -1.191 -9.681 1.00 95.44 95 ILE A CA 1
ATOM 730 C C . ILE A 1 95 ? -14.538 -2.675 -9.335 1.00 95.44 95 ILE A C 1
ATOM 732 O O . ILE A 1 95 ? -14.656 -3.509 -10.230 1.00 95.44 95 ILE A O 1
ATOM 736 N N . SER A 1 96 ? -14.331 -2.979 -8.058 1.00 95.12 96 SER A N 1
ATOM 737 C CA . SER A 1 96 ? -14.486 -4.319 -7.497 1.00 95.12 96 SER A CA 1
ATOM 738 C C . SER A 1 96 ? -15.507 -4.228 -6.374 1.00 95.12 96 SER A C 1
ATOM 740 O O . SER A 1 96 ? -15.364 -3.407 -5.465 1.00 95.12 96 SER A O 1
ATOM 742 N N . ASP A 1 97 ? -16.549 -5.044 -6.451 1.00 94.88 97 ASP A N 1
ATOM 743 C CA . ASP A 1 97 ? -17.486 -5.264 -5.364 1.00 94.88 97 ASP A CA 1
ATOM 744 C C . ASP A 1 97 ? -17.003 -6.390 -4.442 1.00 94.88 97 ASP A C 1
ATOM 746 O O . ASP A 1 97 ? -16.051 -7.116 -4.728 1.00 94.88 97 ASP A O 1
ATOM 750 N N . GLY A 1 98 ? -17.629 -6.491 -3.276 1.00 95.69 98 GLY A N 1
ATOM 751 C CA . GLY A 1 98 ? -17.256 -7.471 -2.272 1.00 95.69 98 GLY A CA 1
ATOM 752 C C . GLY A 1 98 ? -18.110 -7.352 -1.022 1.00 95.69 98 GLY A C 1
ATOM 753 O O . GLY A 1 98 ? -18.966 -6.473 -0.899 1.00 95.69 98 GLY A O 1
ATOM 754 N N . VAL A 1 99 ? -17.863 -8.251 -0.077 1.00 97.50 99 VAL A N 1
ATOM 755 C CA . VAL A 1 99 ? -18.556 -8.294 1.211 1.00 97.50 99 VAL A CA 1
ATOM 756 C C . VAL A 1 99 ? -17.554 -8.270 2.357 1.00 97.50 99 VAL A C 1
ATOM 758 O O . VAL A 1 99 ? -16.451 -8.809 2.257 1.00 97.50 99 VAL A O 1
ATOM 761 N N . VAL A 1 100 ? -17.944 -7.655 3.473 1.00 97.94 100 VAL A N 1
ATOM 762 C CA . VAL A 1 100 ? -17.179 -7.718 4.724 1.00 97.94 100 VAL A CA 1
ATOM 763 C C . VAL A 1 100 ? -17.275 -9.141 5.269 1.00 97.94 100 VAL A C 1
ATOM 765 O O . VAL A 1 100 ? -18.356 -9.594 5.650 1.00 97.94 100 VAL A O 1
ATOM 768 N N . LYS A 1 101 ? -16.156 -9.871 5.263 1.00 97.38 101 LYS A N 1
ATOM 769 C CA . LYS A 1 101 ? -16.126 -11.306 5.573 1.00 97.38 101 LYS A CA 1
ATOM 770 C C . LYS A 1 101 ? -14.789 -11.695 6.196 1.00 97.38 101 LYS A C 1
ATOM 772 O O . LYS A 1 101 ? -13.735 -11.369 5.656 1.00 97.38 101 LYS A O 1
ATOM 777 N N . GLY A 1 102 ? -14.840 -12.428 7.307 1.00 96.00 102 GLY A N 1
ATOM 778 C CA . GLY A 1 102 ? -13.651 -13.011 7.933 1.00 96.00 102 GLY A CA 1
ATOM 779 C C . GLY A 1 102 ? -13.012 -14.083 7.048 1.00 96.00 102 GLY A C 1
ATOM 780 O O . GLY A 1 102 ? -13.557 -14.457 6.006 1.00 96.00 102 GLY A O 1
ATOM 781 N N . TYR A 1 103 ? -11.854 -14.581 7.452 1.00 96.00 103 TYR A N 1
ATOM 782 C CA . TYR A 1 103 ? -11.137 -15.658 6.767 1.00 96.00 103 TYR A CA 1
ATOM 783 C C . TYR A 1 103 ? -10.395 -16.514 7.791 1.00 96.00 103 TYR A C 1
ATOM 785 O O . TYR A 1 103 ? -10.156 -16.065 8.914 1.00 96.00 103 TYR A O 1
ATOM 793 N N . GLU A 1 104 ? -10.074 -17.751 7.430 1.00 95.44 104 GLU A N 1
ATOM 794 C CA . GLU A 1 104 ? -9.233 -18.602 8.269 1.00 95.44 104 GLU A CA 1
ATOM 795 C C . GLU A 1 104 ? -7.788 -18.099 8.228 1.00 95.44 104 GLU A C 1
ATOM 797 O O . GLU A 1 104 ? -7.250 -17.832 7.158 1.00 95.44 104 GLU A O 1
ATOM 802 N N . TYR A 1 105 ? -7.161 -17.956 9.394 1.00 90.81 105 TYR A N 1
ATOM 803 C CA . TYR A 1 105 ? -5.768 -17.535 9.517 1.00 90.81 105 TYR A CA 1
ATOM 804 C C . TYR A 1 105 ? -5.131 -18.198 10.740 1.00 90.81 105 TYR A C 1
ATOM 806 O O . TYR A 1 105 ? -5.714 -18.209 11.822 1.00 90.81 105 TYR A O 1
ATOM 814 N N . ASN A 1 106 ? -3.925 -18.753 10.592 1.00 85.56 106 ASN A N 1
ATOM 815 C CA . ASN A 1 106 ? -3.131 -19.303 11.703 1.00 85.56 106 ASN A CA 1
ATOM 816 C C . ASN A 1 106 ? -3.910 -20.231 12.668 1.00 85.56 106 ASN A C 1
ATOM 818 O O . ASN A 1 106 ? -3.735 -20.160 13.884 1.00 85.56 106 ASN A O 1
ATOM 822 N N . GLY A 1 107 ? -4.784 -21.094 12.137 1.00 91.94 107 GLY A N 1
ATOM 823 C CA . GLY A 1 107 ? -5.580 -22.035 12.940 1.00 91.94 107 GLY A CA 1
ATOM 824 C C . GLY A 1 107 ? -6.748 -21.405 13.712 1.00 91.94 107 GLY A C 1
ATOM 825 O O . GLY A 1 107 ? -7.279 -22.024 14.630 1.00 91.94 107 GLY A O 1
ATOM 826 N N . THR A 1 108 ? -7.143 -20.183 13.362 1.00 94.38 108 THR A N 1
ATOM 827 C CA . THR A 1 108 ? -8.315 -19.476 13.895 1.00 94.38 108 THR A CA 1
ATOM 828 C C . THR A 1 108 ? -9.038 -18.725 12.763 1.00 94.38 108 THR A C 1
ATOM 830 O O . THR A 1 108 ? -8.697 -18.876 11.593 1.00 94.38 108 THR A O 1
ATOM 833 N N . VAL A 1 109 ? -10.057 -17.929 13.088 1.00 94.94 109 VAL A N 1
ATOM 834 C CA . VAL A 1 109 ? -10.818 -17.106 12.137 1.00 94.94 109 VAL A CA 1
ATOM 835 C C . VAL A 1 109 ? -10.604 -15.630 12.450 1.00 94.94 109 VAL A C 1
ATOM 837 O O . VAL A 1 109 ? -10.782 -15.191 13.587 1.00 94.94 109 VAL A O 1
ATOM 840 N N . ALA A 1 110 ? -10.228 -14.853 11.435 1.00 94.75 110 ALA A N 1
ATOM 841 C CA . ALA A 1 110 ? -9.978 -13.427 11.565 1.00 94.75 110 ALA A CA 1
ATOM 842 C C . ALA A 1 110 ? -11.298 -12.690 11.806 1.00 94.75 110 ALA A C 1
ATOM 844 O O . ALA A 1 110 ? -12.250 -12.876 11.034 1.00 94.75 110 ALA A O 1
ATOM 845 N N . PRO A 1 111 ? -11.381 -11.827 12.835 1.00 94.19 111 PRO A N 1
ATOM 846 C CA . PRO A 1 111 ? -12.523 -10.945 12.974 1.00 94.19 111 PRO A CA 1
ATOM 847 C C . PRO A 1 111 ? -12.559 -9.972 11.793 1.00 94.19 111 PRO A C 1
ATOM 849 O O . PRO A 1 111 ? -11.525 -9.540 11.285 1.00 94.19 111 PRO A O 1
ATOM 852 N N . VAL A 1 112 ? -13.767 -9.592 11.382 1.00 97.06 112 VAL A N 1
ATOM 853 C CA . VAL A 1 112 ? -13.948 -8.655 10.265 1.00 97.06 112 VAL A CA 1
ATOM 854 C C . VAL A 1 112 ? -13.436 -7.256 10.572 1.00 97.06 112 VAL A C 1
ATOM 856 O O . VAL A 1 112 ? -13.036 -6.561 9.651 1.00 97.06 112 VAL A O 1
ATOM 859 N N . ASN A 1 113 ? -13.436 -6.863 11.847 1.00 97.31 113 ASN A N 1
ATOM 860 C CA . ASN A 1 113 ? -13.030 -5.547 12.316 1.00 97.31 113 ASN A CA 1
ATOM 861 C C . ASN A 1 113 ? -11.985 -5.682 13.423 1.00 97.31 113 ASN A C 1
ATOM 863 O O . ASN A 1 113 ? -12.074 -6.564 14.280 1.00 97.31 113 ASN A O 1
ATOM 867 N N . THR A 1 114 ? -11.057 -4.738 13.461 1.00 98.00 114 THR A N 1
ATOM 868 C CA . THR A 1 114 ? -10.207 -4.458 14.616 1.00 98.00 114 THR A CA 1
ATOM 869 C C . THR A 1 114 ? -10.632 -3.146 15.267 1.00 98.00 114 THR A C 1
ATOM 871 O O . THR A 1 114 ? -11.397 -2.365 14.701 1.00 98.00 114 THR A O 1
ATOM 874 N N . THR A 1 115 ? -10.141 -2.891 16.473 1.00 98.44 115 THR A N 1
ATOM 875 C CA . THR A 1 115 ? -10.398 -1.657 17.226 1.00 98.44 115 THR A CA 1
ATOM 876 C C . THR A 1 115 ? -9.086 -1.061 17.712 1.00 98.44 115 THR A C 1
ATOM 878 O O . THR A 1 115 ? -8.051 -1.737 17.713 1.00 98.44 115 THR A O 1
ATOM 881 N N . TYR A 1 116 ? -9.121 0.187 18.180 1.00 98.44 116 TYR A N 1
ATOM 882 C CA . TYR A 1 116 ? -7.953 0.791 18.822 1.00 98.44 116 TYR A CA 1
ATOM 883 C C . TYR A 1 116 ? -7.518 0.035 20.083 1.00 98.44 116 TYR A C 1
ATOM 885 O O . TYR A 1 116 ? -6.323 0.007 20.359 1.00 98.44 116 TYR A O 1
ATOM 893 N N . PHE A 1 117 ? -8.410 -0.672 20.792 1.00 97.75 117 PHE A N 1
ATOM 894 C CA . PHE A 1 117 ? -7.984 -1.612 21.841 1.00 97.75 117 PHE A CA 1
ATOM 895 C C . PHE A 1 117 ? -6.916 -2.590 21.343 1.00 97.75 117 PHE A C 1
ATOM 897 O O . PHE A 1 117 ? -5.897 -2.756 22.001 1.00 97.75 117 PHE A O 1
ATOM 904 N N . GLY A 1 118 ? -7.108 -3.187 20.164 1.00 97.50 118 GLY A N 1
ATOM 905 C CA . GLY A 1 118 ? -6.141 -4.123 19.586 1.00 97.50 118 GLY A CA 1
ATOM 906 C C . GLY A 1 118 ? -4.834 -3.470 19.121 1.00 97.50 118 GLY A C 1
ATOM 907 O O . GLY A 1 118 ? -3.838 -4.169 18.936 1.00 97.50 118 GLY A O 1
ATOM 908 N N . LEU A 1 119 ? -4.818 -2.151 18.911 1.00 97.81 119 LEU A N 1
ATOM 909 C CA . LEU A 1 119 ? -3.589 -1.390 18.673 1.00 97.81 119 LEU A CA 1
ATOM 910 C C . LEU A 1 119 ? -2.812 -1.220 19.984 1.00 97.81 119 LEU A C 1
ATOM 912 O O . LEU A 1 119 ? -1.621 -1.522 20.024 1.00 97.81 119 LEU A O 1
ATOM 916 N N . TYR A 1 120 ? -3.480 -0.792 21.059 1.00 97.81 120 TYR A N 1
ATOM 917 C CA . TYR A 1 120 ? -2.826 -0.604 22.358 1.00 97.81 120 TYR A CA 1
ATOM 918 C C . TYR A 1 120 ? -2.407 -1.926 23.002 1.00 97.81 120 TYR A C 1
ATOM 920 O O . TYR A 1 120 ? -1.332 -1.985 23.588 1.00 97.81 120 TYR A O 1
ATOM 928 N N . ASP A 1 121 ? -3.193 -2.991 22.845 1.00 97.38 121 ASP A N 1
ATOM 929 C CA . ASP A 1 121 ? -2.806 -4.344 23.256 1.00 97.38 121 ASP A CA 1
ATOM 930 C C . ASP A 1 121 ? -1.446 -4.722 22.656 1.00 97.38 121 ASP A C 1
ATOM 932 O O . ASP A 1 121 ? -0.498 -4.987 23.388 1.00 97.38 121 ASP A O 1
ATOM 936 N N . ARG A 1 122 ? -1.279 -4.579 21.333 1.00 97.25 122 ARG A N 1
ATOM 937 C CA . ARG A 1 122 ? 0.010 -4.831 20.672 1.00 97.25 122 ARG A CA 1
ATOM 938 C C . ARG A 1 122 ? 1.134 -3.930 21.175 1.00 97.25 122 ARG A C 1
ATOM 940 O O . ARG A 1 122 ? 2.246 -4.419 21.346 1.00 97.25 122 ARG A O 1
ATOM 947 N N . HIS A 1 123 ? 0.859 -2.650 21.419 1.00 97.50 123 HIS A N 1
ATOM 948 C CA . HIS A 1 123 ? 1.847 -1.722 21.969 1.00 97.50 123 HIS A CA 1
ATOM 949 C C . HIS A 1 123 ? 2.383 -2.192 23.329 1.00 97.50 123 HIS A C 1
ATOM 951 O O . HIS A 1 123 ? 3.596 -2.248 23.526 1.00 97.50 123 HIS A O 1
ATOM 957 N N . TYR A 1 124 ? 1.499 -2.569 24.256 1.00 96.62 124 TYR A N 1
ATOM 958 C CA . TYR A 1 124 ? 1.901 -2.991 25.600 1.00 96.62 124 TYR A CA 1
ATOM 959 C C . TYR A 1 124 ? 2.424 -4.432 25.654 1.00 96.62 124 TYR A C 1
ATOM 961 O O . TYR A 1 124 ? 3.375 -4.690 26.384 1.00 96.62 124 TYR A O 1
ATOM 969 N N . SER A 1 125 ? 1.862 -5.360 24.875 1.00 98.06 125 SER A N 1
ATOM 970 C CA . SER A 1 125 ? 2.305 -6.764 24.829 1.00 98.06 125 SER A CA 1
ATOM 971 C C . SER A 1 125 ? 3.654 -6.971 24.140 1.00 98.06 125 SER A C 1
ATOM 973 O O . SER A 1 125 ? 4.199 -8.067 24.213 1.00 98.06 125 SER A O 1
ATOM 975 N N . ASN A 1 126 ? 4.189 -5.945 23.472 1.00 98.06 126 ASN A N 1
ATOM 976 C CA . ASN A 1 126 ? 5.515 -5.960 22.851 1.00 98.06 126 ASN A CA 1
ATOM 977 C C . ASN A 1 126 ? 6.441 -4.897 23.464 1.00 98.06 126 ASN A C 1
ATOM 979 O O . ASN A 1 126 ? 7.241 -4.283 22.759 1.00 98.06 126 ASN A O 1
ATOM 983 N N . ASP A 1 127 ? 6.284 -4.634 24.764 1.00 97.56 127 ASP A N 1
ATOM 984 C CA . ASP A 1 127 ? 7.172 -3.783 25.566 1.00 97.56 127 ASP A CA 1
ATOM 985 C C . ASP A 1 127 ? 7.373 -2.357 25.029 1.00 97.56 127 ASP A C 1
ATOM 987 O O . ASP A 1 127 ? 8.332 -1.680 25.390 1.00 97.56 127 ASP A O 1
ATOM 991 N N . LYS A 1 128 ? 6.438 -1.862 24.204 1.00 97.06 128 LYS A N 1
ATOM 992 C CA . LYS A 1 128 ? 6.501 -0.543 23.556 1.00 97.06 128 LYS A CA 1
ATOM 993 C C . LYS A 1 128 ? 7.703 -0.357 22.624 1.00 97.06 128 LYS A C 1
ATOM 995 O O . LYS A 1 128 ? 8.045 0.778 22.301 1.00 97.06 128 LYS A O 1
ATOM 1000 N N . GLU A 1 129 ? 8.314 -1.445 22.171 1.00 97.38 129 GLU A N 1
ATOM 1001 C CA . GLU A 1 129 ? 9.485 -1.415 21.297 1.00 97.38 129 GLU A CA 1
ATOM 1002 C C . GLU A 1 129 ? 9.093 -1.350 19.822 1.00 97.38 129 GLU A C 1
ATOM 1004 O O . GLU A 1 129 ? 8.023 -1.808 19.419 1.00 97.38 129 GLU A O 1
ATOM 1009 N N . PHE A 1 130 ? 9.962 -0.782 18.982 1.00 95.88 130 PHE A N 1
ATOM 1010 C CA . PHE A 1 130 ? 9.750 -0.773 17.531 1.00 95.88 130 PHE A CA 1
ATOM 1011 C C . PHE A 1 130 ? 9.601 -2.218 17.000 1.00 95.88 130 PHE A C 1
ATOM 1013 O O . PHE A 1 130 ? 10.418 -3.070 17.352 1.00 95.88 130 PHE A O 1
ATOM 1020 N N . PRO A 1 131 ? 8.611 -2.525 16.134 1.00 95.56 131 PRO A N 1
ATOM 1021 C CA . PRO A 1 131 ? 7.709 -1.615 15.410 1.00 95.56 131 PRO A CA 1
ATOM 1022 C C . PRO A 1 131 ? 6.376 -1.286 16.116 1.00 95.56 131 PRO A C 1
ATOM 1024 O O . PRO A 1 131 ? 5.494 -0.696 15.500 1.00 95.56 131 PRO A O 1
ATOM 1027 N N . TRP A 1 132 ? 6.210 -1.652 17.387 1.00 97.31 132 TRP A N 1
ATOM 1028 C CA . TRP A 1 132 ? 4.982 -1.475 18.178 1.00 97.31 132 TRP A CA 1
ATOM 1029 C C . TRP A 1 132 ? 4.977 -0.223 19.064 1.00 97.31 132 TRP A C 1
ATOM 1031 O O . TRP A 1 132 ? 3.980 0.060 19.731 1.00 97.31 132 TRP A O 1
ATOM 1041 N N . ALA A 1 133 ? 6.075 0.531 19.092 1.00 97.00 133 ALA A N 1
ATOM 1042 C CA . ALA A 1 133 ? 6.167 1.816 19.773 1.00 97.00 133 ALA A CA 1
ATOM 1043 C C . ALA A 1 133 ? 5.119 2.813 19.239 1.00 97.00 133 ALA A C 1
ATOM 1045 O O . ALA A 1 133 ? 4.922 2.936 18.029 1.00 97.00 133 ALA A O 1
ATOM 1046 N N . LEU A 1 134 ? 4.478 3.560 20.142 1.00 96.56 134 LEU A N 1
ATOM 1047 C CA . LEU A 1 134 ? 3.558 4.646 19.802 1.00 96.56 134 LEU A CA 1
ATOM 1048 C C . LEU A 1 134 ? 4.175 5.994 20.202 1.00 96.56 134 LEU A C 1
ATOM 1050 O O . LEU A 1 13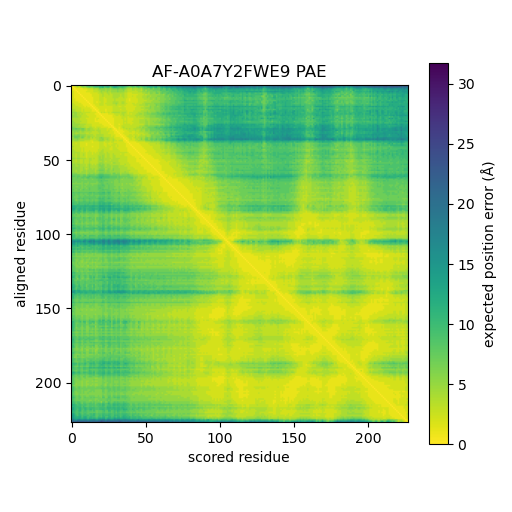4 ? 4.813 6.070 21.253 1.00 96.56 134 LEU A O 1
ATOM 1054 N N . PRO A 1 135 ? 3.990 7.065 19.408 1.00 95.81 135 PRO A N 1
ATOM 1055 C CA . PRO A 1 135 ? 4.406 8.410 19.802 1.00 95.81 135 PRO A CA 1
ATOM 1056 C C . PRO A 1 135 ? 3.657 8.909 21.045 1.00 95.81 135 PRO A C 1
ATOM 1058 O O . PRO A 1 135 ? 2.499 8.553 21.244 1.00 95.81 135 PRO A O 1
ATOM 1061 N N . GLU A 1 136 ? 4.257 9.838 21.793 1.00 95.25 136 GLU A N 1
ATOM 1062 C CA . GLU A 1 136 ? 3.693 10.420 23.029 1.00 95.25 136 GLU A CA 1
ATOM 1063 C C . GLU A 1 136 ? 2.245 10.926 22.873 1.00 95.25 136 GLU A C 1
ATOM 1065 O O . GLU A 1 136 ? 1.416 10.757 23.760 1.00 95.25 136 GLU A O 1
ATOM 1070 N N . LYS A 1 137 ? 1.881 11.477 21.705 1.00 95.19 137 LYS A N 1
ATOM 1071 C CA . LYS A 1 137 ? 0.516 11.973 21.433 1.00 95.19 137 LYS A CA 1
ATOM 1072 C C . LYS A 1 137 ? -0.571 10.886 21.485 1.00 95.19 137 LYS A C 1
ATOM 1074 O O . LYS A 1 137 ? -1.755 11.203 21.507 1.00 95.19 137 LYS A O 1
ATOM 1079 N N . TRP A 1 138 ? -0.174 9.620 21.451 1.00 96.44 138 TRP A N 1
ATOM 1080 C CA . TRP A 1 138 ? -1.055 8.464 21.571 1.00 96.44 138 TRP A CA 1
ATOM 1081 C C . TRP A 1 138 ? -1.143 7.943 23.008 1.00 96.44 138 TRP A C 1
ATOM 1083 O O . TRP A 1 138 ? -1.843 6.965 23.255 1.00 96.44 138 TRP A O 1
ATOM 1093 N N . GLU A 1 139 ? -0.458 8.549 23.972 1.00 92.50 139 GLU A N 1
ATOM 1094 C CA . GLU A 1 139 ? -0.589 8.159 25.372 1.00 92.50 139 GLU A CA 1
ATOM 1095 C C . GLU A 1 139 ? -1.952 8.571 25.950 1.00 92.50 139 GLU A C 1
ATOM 1097 O O . GLU A 1 139 ? -2.543 9.575 25.561 1.00 92.50 139 GLU A O 1
ATOM 1102 N N . ASN A 1 140 ? -2.443 7.791 26.918 1.00 90.38 140 ASN A N 1
ATOM 1103 C CA . ASN A 1 140 ? -3.689 8.048 27.655 1.00 90.38 140 ASN A CA 1
ATOM 1104 C C . ASN A 1 140 ? -4.937 8.252 26.762 1.00 90.38 140 ASN A C 1
ATOM 1106 O O . ASN A 1 140 ? -5.633 9.263 26.893 1.00 90.38 140 ASN A O 1
ATOM 1110 N N . PRO A 1 141 ? -5.261 7.298 25.867 1.00 94.44 141 PRO A N 1
ATOM 1111 C CA . PRO A 1 141 ? -6.414 7.418 24.982 1.00 94.44 141 PRO A CA 1
ATOM 1112 C C . PRO A 1 141 ? -7.737 7.472 25.765 1.00 94.44 141 PRO A C 1
ATOM 1114 O O . PRO A 1 141 ? -7.918 6.724 26.733 1.00 94.44 141 PRO A O 1
ATOM 1117 N N . PRO A 1 142 ? -8.717 8.284 25.327 1.00 96.75 142 PRO A N 1
ATOM 1118 C CA . PRO A 1 142 ? -10.055 8.232 25.894 1.00 96.75 142 PRO A CA 1
ATOM 1119 C C . PRO A 1 142 ? -10.740 6.907 25.538 1.00 96.75 142 PRO A C 1
ATOM 1121 O O . PRO A 1 142 ? -10.486 6.301 24.495 1.00 96.75 142 PRO A O 1
ATOM 1124 N N . MET A 1 143 ? -11.676 6.479 26.387 1.00 97.12 143 MET A N 1
ATOM 1125 C CA . MET A 1 143 ? -12.416 5.224 26.207 1.00 97.12 143 MET A CA 1
ATOM 1126 C C . MET A 1 143 ? -13.161 5.148 24.861 1.00 97.12 143 MET A C 1
ATOM 1128 O O . MET A 1 143 ? -13.265 4.072 24.272 1.00 97.12 143 MET A O 1
ATOM 1132 N N . ASP A 1 144 ? -13.653 6.280 24.357 1.00 96.81 144 ASP A N 1
ATOM 1133 C CA . ASP A 1 144 ? -14.367 6.346 23.077 1.00 96.81 144 ASP A CA 1
ATOM 1134 C C . ASP A 1 144 ? -13.447 6.059 21.882 1.00 96.81 144 ASP A C 1
ATOM 1136 O O . ASP A 1 144 ? -13.845 5.360 20.947 1.00 96.81 144 ASP A O 1
ATOM 1140 N N . LEU A 1 145 ? -12.185 6.508 21.937 1.00 97.81 145 LEU A N 1
ATOM 1141 C CA . LEU A 1 145 ? -11.185 6.146 20.933 1.00 97.81 145 LEU A CA 1
ATOM 1142 C C . LEU A 1 145 ? -10.921 4.642 20.974 1.00 97.81 145 LEU A C 1
ATOM 1144 O O . LEU A 1 145 ? -10.978 3.992 19.938 1.00 97.81 145 LEU A O 1
ATOM 1148 N N . LEU A 1 146 ? -10.691 4.075 22.164 1.00 97.75 146 LEU A N 1
ATOM 1149 C CA . LEU A 1 146 ? -10.366 2.653 22.322 1.00 97.75 146 LEU A CA 1
ATOM 1150 C C . LEU A 1 146 ? -11.431 1.727 21.714 1.00 97.75 146 LEU A C 1
ATOM 1152 O O . LEU A 1 146 ? -11.094 0.734 21.064 1.00 97.75 146 LEU A O 1
ATOM 1156 N N . LYS A 1 147 ? -12.712 2.075 21.887 1.00 97.31 147 LYS A N 1
ATOM 1157 C CA . LYS A 1 147 ? -13.859 1.338 21.332 1.00 97.31 147 LYS A CA 1
ATOM 1158 C C . LYS A 1 147 ? -14.048 1.533 19.828 1.00 97.31 147 LYS A C 1
ATOM 1160 O O . LYS A 1 147 ? -14.750 0.733 19.212 1.00 97.31 147 LYS A O 1
ATOM 1165 N N . SER A 1 148 ? -13.472 2.584 19.249 1.00 98.25 148 SER A N 1
ATOM 1166 C CA . SER A 1 148 ? -13.658 2.897 17.836 1.00 98.25 148 SER A CA 1
ATOM 1167 C C . SER A 1 148 ? -13.039 1.808 16.947 1.00 98.25 148 SER A C 1
ATOM 1169 O O . SER A 1 148 ? -11.988 1.249 17.293 1.00 98.25 148 SER A O 1
ATOM 1171 N N . PRO A 1 149 ? -13.672 1.484 15.804 1.00 98.12 149 PRO A N 1
ATOM 1172 C CA . PRO A 1 149 ? -13.092 0.567 14.832 1.00 98.12 149 PRO A CA 1
ATOM 1173 C C . PRO A 1 149 ? -11.798 1.162 14.273 1.00 98.12 149 PRO A C 1
ATOM 1175 O O . PRO A 1 149 ? -11.690 2.376 14.128 1.00 98.12 149 PRO A O 1
ATOM 1178 N N . LEU A 1 150 ? -10.830 0.310 13.951 1.00 98.50 150 LEU A N 1
ATOM 1179 C CA . LEU A 1 150 ? -9.570 0.719 13.339 1.00 98.50 150 LEU A CA 1
ATOM 1180 C C . LEU A 1 150 ? -9.531 0.270 11.881 1.00 98.50 150 LEU A C 1
ATOM 1182 O O . LEU A 1 150 ? -9.703 1.095 10.990 1.00 98.50 150 LEU A O 1
ATOM 1186 N N . ASN A 1 151 ? -9.385 -1.034 11.645 1.00 98.69 151 ASN A N 1
ATOM 1187 C CA . ASN A 1 151 ? -9.348 -1.611 10.305 1.00 98.69 151 ASN A CA 1
ATOM 1188 C C . ASN A 1 151 ? -10.445 -2.655 10.130 1.00 98.69 151 ASN A C 1
ATOM 1190 O O . ASN A 1 151 ? -10.972 -3.185 11.109 1.00 98.69 151 ASN A O 1
ATOM 1194 N N . PHE A 1 152 ? -10.740 -2.988 8.881 1.00 98.69 152 PHE A N 1
ATOM 1195 C CA . PHE A 1 152 ? -11.617 -4.090 8.531 1.00 98.69 152 PHE A CA 1
ATOM 1196 C C . PHE A 1 152 ? -11.167 -4.802 7.260 1.00 98.69 152 PHE A C 1
ATOM 1198 O O . PHE A 1 152 ? -10.345 -4.280 6.502 1.00 98.69 152 PHE A O 1
ATOM 1205 N N . VAL A 1 153 ? -11.709 -6.002 7.057 1.00 98.38 153 VAL A N 1
ATOM 1206 C CA . VAL A 1 153 ? -11.422 -6.848 5.896 1.00 98.38 153 VAL A CA 1
ATOM 1207 C C . VAL A 1 153 ? -12.661 -7.117 5.051 1.00 98.38 153 VAL A C 1
ATOM 1209 O O . VAL A 1 153 ? -13.768 -7.290 5.567 1.00 98.38 153 VAL A O 1
ATOM 1212 N N . SER A 1 154 ? -12.467 -7.196 3.739 1.00 98.25 154 SER A N 1
ATOM 1213 C CA . SER A 1 154 ? -13.519 -7.532 2.776 1.00 98.25 154 SER A CA 1
ATOM 1214 C C . SER A 1 154 ? -12.966 -8.296 1.578 1.00 98.25 154 SER A C 1
ATOM 1216 O O . SER A 1 154 ? -11.762 -8.310 1.332 1.00 98.25 154 SER A O 1
ATOM 1218 N N . THR A 1 155 ? -13.855 -8.929 0.819 1.00 97.94 155 THR A N 1
ATOM 1219 C CA . THR A 1 155 ? -13.514 -9.750 -0.355 1.00 97.94 155 THR A CA 1
ATOM 1220 C C . THR A 1 155 ? -13.264 -8.940 -1.632 1.00 97.94 155 THR A C 1
ATOM 1222 O O . THR A 1 155 ? -13.339 -9.508 -2.716 1.00 97.94 155 THR A O 1
ATOM 1225 N N . ASN A 1 156 ? -13.049 -7.625 -1.540 1.00 97.44 156 ASN A N 1
ATOM 1226 C CA . ASN A 1 156 ? -12.726 -6.818 -2.717 1.00 97.44 156 ASN A CA 1
ATOM 1227 C C . ASN A 1 156 ? -11.385 -7.276 -3.309 1.00 97.44 156 ASN A C 1
ATOM 1229 O O . ASN A 1 156 ? -10.414 -7.459 -2.572 1.00 97.44 156 ASN A O 1
ATOM 1233 N N . ASP A 1 157 ? -11.343 -7.420 -4.630 1.00 96.50 157 ASP A N 1
ATOM 1234 C CA . ASP A 1 157 ? -10.145 -7.772 -5.385 1.00 96.50 157 ASP A CA 1
ATOM 1235 C C . ASP A 1 157 ? -9.332 -6.506 -5.666 1.00 96.50 157 ASP A C 1
ATOM 1237 O O . ASP A 1 157 ? -9.784 -5.578 -6.349 1.00 96.50 157 ASP A O 1
ATOM 1241 N N . ILE A 1 158 ? -8.148 -6.442 -5.063 1.00 96.62 158 ILE A N 1
ATOM 1242 C CA . ILE A 1 158 ? -7.268 -5.279 -5.098 1.00 96.62 158 ILE A CA 1
ATOM 1243 C C . ILE A 1 158 ? -5.853 -5.685 -5.483 1.00 96.62 158 ILE A C 1
ATOM 1245 O O . ILE A 1 158 ? -5.397 -6.798 -5.219 1.00 96.62 158 ILE A O 1
ATOM 1249 N N . ILE A 1 159 ? -5.116 -4.727 -6.036 1.00 94.44 159 ILE A N 1
ATOM 1250 C CA . ILE A 1 159 ? -3.695 -4.882 -6.318 1.00 94.44 159 ILE A CA 1
ATOM 1251 C C . ILE A 1 159 ? -2.943 -3.561 -6.130 1.00 94.44 159 ILE A C 1
ATOM 1253 O O . ILE A 1 159 ? -3.511 -2.539 -5.731 1.00 94.44 159 ILE A O 1
ATOM 1257 N N . GLY A 1 160 ? -1.634 -3.568 -6.393 1.00 93.38 160 GLY A N 1
ATOM 1258 C CA . GLY A 1 160 ? -0.813 -2.361 -6.375 1.00 93.38 160 GLY A CA 1
ATOM 1259 C C . GLY A 1 160 ? -1.442 -1.240 -7.212 1.00 93.38 160 GLY A C 1
ATOM 1260 O O . GLY A 1 160 ? -1.704 -1.409 -8.400 1.00 93.38 160 GLY A O 1
ATOM 1261 N N . GLY A 1 161 ? -1.680 -0.093 -6.572 1.00 94.00 161 GLY A N 1
ATOM 1262 C CA . GLY A 1 161 ? -2.399 1.047 -7.151 1.00 94.00 161 GLY A CA 1
ATOM 1263 C C . GLY A 1 161 ? -3.769 1.316 -6.520 1.00 94.00 161 GLY A C 1
ATOM 1264 O O . GLY A 1 161 ? -4.285 2.416 -6.686 1.00 94.00 161 GLY A O 1
ATOM 1265 N N . ASN A 1 162 ? -4.335 0.372 -5.754 1.00 96.62 162 ASN A N 1
ATOM 1266 C CA . ASN A 1 162 ? -5.607 0.574 -5.050 1.00 96.62 162 ASN A CA 1
ATOM 1267 C C . ASN A 1 162 ? -5.486 1.288 -3.694 1.00 96.62 162 ASN A C 1
ATOM 1269 O O . ASN A 1 162 ? -6.515 1.697 -3.156 1.00 96.62 162 ASN A O 1
ATOM 1273 N N . SER A 1 163 ? -4.289 1.461 -3.127 1.00 97.12 163 SER A N 1
ATOM 1274 C CA . SER A 1 163 ? -4.117 2.193 -1.863 1.00 97.12 163 SER A CA 1
ATOM 1275 C C . SER A 1 163 ? -4.712 3.604 -1.966 1.00 97.12 163 SER A C 1
ATOM 1277 O O . SER A 1 163 ? -4.396 4.355 -2.886 1.00 97.12 163 SER A O 1
ATOM 1279 N N . GLY A 1 164 ? -5.590 3.961 -1.030 1.00 97.25 164 GLY A N 1
ATOM 1280 C CA . GLY A 1 164 ? -6.374 5.197 -1.069 1.00 97.25 164 GLY A CA 1
ATOM 1281 C C . GLY A 1 164 ? -7.729 5.081 -1.780 1.00 97.25 164 GLY A C 1
ATOM 1282 O O . GLY A 1 164 ? -8.443 6.076 -1.872 1.00 97.25 164 GLY A O 1
ATOM 1283 N N . SER A 1 165 ? -8.118 3.903 -2.278 1.00 98.19 165 SER A N 1
ATOM 1284 C CA . SER A 1 165 ? -9.452 3.704 -2.863 1.00 98.19 165 SER A CA 1
ATOM 1285 C C . SER A 1 165 ? -10.522 3.742 -1.773 1.00 98.19 165 SER A C 1
ATOM 1287 O O . SER A 1 165 ? -10.394 3.070 -0.749 1.00 98.19 165 SER A O 1
ATOM 1289 N N . ALA A 1 166 ? -11.588 4.512 -1.995 1.00 97.69 166 ALA A N 1
ATOM 1290 C CA . ALA A 1 166 ? -12.726 4.554 -1.085 1.00 97.69 166 ALA A CA 1
ATOM 1291 C C . ALA A 1 166 ? -13.539 3.254 -1.167 1.00 97.69 166 ALA A C 1
ATOM 1293 O O . ALA A 1 166 ? -13.865 2.791 -2.261 1.00 97.69 166 ALA A O 1
ATOM 1294 N N . ILE A 1 167 ? -13.919 2.708 -0.012 1.00 98.12 167 ILE A N 1
ATOM 1295 C CA . ILE A 1 167 ? -14.962 1.684 0.083 1.00 98.12 167 ILE A CA 1
ATOM 1296 C C . ILE A 1 167 ? -16.292 2.389 0.295 1.00 98.12 167 ILE A C 1
ATOM 1298 O O . ILE A 1 167 ? -16.458 3.153 1.249 1.00 98.12 167 ILE A O 1
ATOM 1302 N N . ILE A 1 168 ? -17.234 2.104 -0.598 1.00 98.06 168 ILE A N 1
ATOM 1303 C CA . ILE A 1 168 ? -18.572 2.681 -0.605 1.00 98.06 168 ILE A CA 1
ATOM 1304 C C . ILE A 1 168 ? -19.589 1.581 -0.293 1.00 98.06 168 ILE A C 1
ATOM 1306 O O . ILE A 1 168 ? -19.515 0.490 -0.858 1.00 98.06 168 ILE A O 1
ATOM 1310 N N . ASN A 1 169 ? -20.528 1.849 0.614 1.00 97.69 169 ASN A N 1
ATOM 1311 C CA . ASN A 1 169 ? -21.597 0.903 0.942 1.00 97.69 169 ASN A CA 1
ATOM 1312 C C . ASN A 1 169 ? -22.798 1.019 -0.025 1.00 97.69 169 ASN A C 1
ATOM 1314 O O . ASN A 1 169 ? -22.824 1.849 -0.933 1.00 97.69 169 ASN A O 1
ATOM 1318 N N . GLN A 1 170 ? -23.835 0.203 0.188 1.00 97.31 170 GLN A N 1
ATOM 1319 C CA . GLN A 1 170 ? -25.047 0.196 -0.648 1.00 97.31 170 GLN A CA 1
ATOM 1320 C C . GLN A 1 170 ? -25.844 1.516 -0.620 1.00 97.31 170 GLN A C 1
ATOM 1322 O O . GLN A 1 170 ? -26.636 1.759 -1.526 1.00 97.31 170 GLN A O 1
ATOM 1327 N N . ASN A 1 171 ? -25.611 2.378 0.376 1.00 97.62 171 ASN A N 1
ATOM 1328 C CA . ASN A 1 171 ? -26.231 3.700 0.505 1.00 97.62 171 ASN A CA 1
ATOM 1329 C C . ASN A 1 171 ? -25.375 4.824 -0.106 1.00 97.62 171 ASN A C 1
ATOM 1331 O O . ASN A 1 171 ? -25.680 5.996 0.094 1.00 97.62 171 ASN A O 1
ATOM 1335 N N . ALA A 1 172 ? -24.311 4.487 -0.841 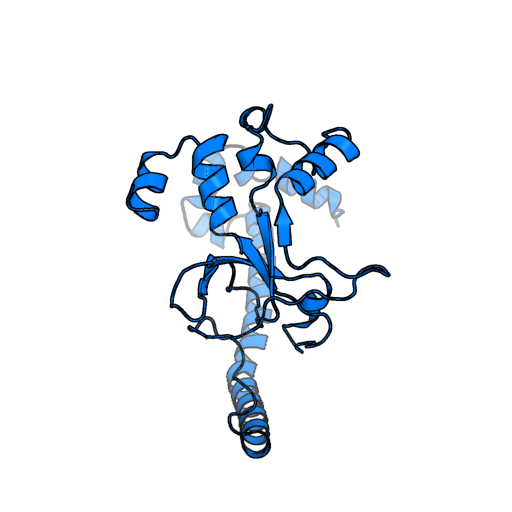1.00 96.06 172 ALA A N 1
ATOM 1336 C CA . ALA A 1 172 ? -23.343 5.436 -1.388 1.00 96.06 172 ALA A CA 1
ATOM 1337 C C . ALA A 1 172 ? -22.545 6.229 -0.327 1.00 96.06 172 ALA A C 1
ATOM 1339 O O . ALA A 1 172 ? -22.054 7.324 -0.600 1.00 96.06 172 ALA A O 1
ATOM 1340 N N . GLU A 1 173 ? -22.367 5.668 0.872 1.00 96.88 173 GLU A N 1
ATOM 1341 C CA . GLU A 1 173 ? -21.593 6.282 1.957 1.00 96.88 173 GLU A CA 1
ATOM 1342 C C . GLU A 1 173 ? -20.163 5.725 1.991 1.00 96.88 173 GLU A C 1
ATOM 1344 O O . GLU A 1 173 ? -19.949 4.522 1.811 1.00 96.88 173 GLU A O 1
ATOM 1349 N N . ALA A 1 174 ? -19.175 6.583 2.265 1.00 96.50 174 ALA A N 1
ATOM 1350 C CA . ALA A 1 174 ? -17.779 6.175 2.406 1.00 96.50 174 ALA A CA 1
ATOM 1351 C C . ALA A 1 174 ? -17.521 5.522 3.773 1.00 96.50 174 ALA A C 1
ATOM 1353 O O . ALA A 1 174 ? -17.499 6.189 4.809 1.00 96.50 174 ALA A O 1
ATOM 1354 N N . VAL A 1 175 ? -17.274 4.213 3.779 1.00 97.69 175 VAL A N 1
ATOM 1355 C CA . VAL A 1 175 ? -17.115 3.407 5.006 1.00 97.69 175 VAL A CA 1
ATOM 1356 C C . VAL A 1 175 ? -15.671 3.006 5.299 1.00 97.69 175 VAL A C 1
ATOM 1358 O O . VAL A 1 175 ? -15.355 2.603 6.420 1.00 97.69 175 VAL A O 1
ATOM 1361 N N . GLY A 1 176 ? -14.771 3.169 4.331 1.00 97.94 176 GLY A N 1
ATOM 1362 C CA . GLY A 1 176 ? -13.354 2.932 4.551 1.00 97.94 176 GLY A CA 1
ATOM 1363 C C . GLY A 1 176 ? -12.458 3.385 3.416 1.00 97.94 176 GLY A C 1
ATOM 1364 O O . GLY A 1 176 ? -12.918 3.877 2.386 1.00 97.94 176 GLY A O 1
ATOM 1365 N N . LEU A 1 177 ? -11.164 3.179 3.628 1.00 98.31 177 LEU A N 1
ATOM 1366 C CA . LEU A 1 177 ? -10.109 3.455 2.666 1.00 98.31 177 LEU A CA 1
ATOM 1367 C C . LEU A 1 177 ? -9.179 2.243 2.586 1.00 98.31 177 LEU A C 1
ATOM 1369 O O . LEU A 1 177 ? -8.594 1.851 3.598 1.00 98.31 177 LEU A O 1
ATOM 1373 N N . ILE A 1 178 ? -9.038 1.665 1.396 1.00 98.50 178 ILE A N 1
ATOM 1374 C CA . ILE A 1 178 ? -8.129 0.540 1.153 1.00 98.50 178 ILE A CA 1
ATOM 1375 C C . ILE A 1 178 ? -6.692 1.001 1.364 1.00 98.50 178 ILE A C 1
ATOM 1377 O O . ILE A 1 178 ? -6.304 2.066 0.878 1.00 98.50 178 ILE A O 1
ATOM 1381 N N . PHE A 1 179 ? -5.883 0.192 2.045 1.00 98.44 179 PHE A N 1
ATOM 1382 C CA . PHE A 1 179 ? -4.447 0.453 2.147 1.00 98.44 179 PHE A CA 1
ATOM 1383 C C . PHE A 1 179 ? -3.576 -0.768 1.856 1.00 98.44 179 PHE A C 1
ATOM 1385 O O . PHE A 1 179 ? -2.453 -0.565 1.396 1.00 98.44 179 PHE A O 1
ATOM 1392 N N . ASP A 1 180 ? -4.077 -1.990 2.060 1.00 98.12 180 ASP A N 1
ATOM 1393 C CA . ASP A 1 180 ? -3.295 -3.219 1.879 1.00 98.12 180 ASP A CA 1
ATOM 1394 C C . ASP A 1 180 ? -4.189 -4.444 1.616 1.00 98.12 180 ASP A C 1
ATOM 1396 O O . ASP A 1 180 ? -5.414 -4.325 1.614 1.00 98.12 180 ASP A O 1
ATOM 1400 N N . GLY A 1 181 ? -3.583 -5.614 1.418 1.00 97.50 181 GLY A N 1
ATOM 1401 C CA . GLY A 1 181 ? -4.221 -6.933 1.454 1.00 97.50 181 GLY A CA 1
ATOM 1402 C C . GLY A 1 181 ? -3.616 -7.830 2.543 1.00 97.50 181 GLY A C 1
ATOM 1403 O O . GLY A 1 181 ? -2.607 -7.492 3.161 1.00 97.50 181 GLY A O 1
ATOM 1404 N N . ASN A 1 182 ? -4.249 -8.966 2.836 1.00 96.62 182 ASN A N 1
ATOM 1405 C CA . ASN A 1 182 ? -3.660 -9.977 3.721 1.00 96.62 182 ASN A CA 1
ATOM 1406 C C . ASN A 1 182 ? -2.550 -10.784 3.022 1.00 96.62 182 ASN A C 1
ATOM 1408 O O . ASN A 1 182 ? -2.327 -10.668 1.823 1.00 96.62 182 ASN A O 1
ATOM 1412 N N . ILE A 1 183 ? -1.836 -11.639 3.762 1.00 95.12 183 ILE A N 1
ATOM 1413 C CA . ILE A 1 183 ? -0.720 -12.416 3.193 1.00 95.12 183 ILE A CA 1
ATOM 1414 C C . ILE A 1 183 ? -1.180 -13.359 2.070 1.00 95.12 183 ILE A C 1
ATOM 1416 O O . ILE A 1 183 ? -0.463 -13.551 1.087 1.00 95.12 183 ILE A O 1
ATOM 1420 N N . GLU A 1 184 ? -2.400 -13.889 2.165 1.00 94.12 184 GLU A N 1
ATOM 1421 C CA . GLU A 1 184 ? -3.003 -14.730 1.133 1.00 94.12 184 GLU A CA 1
ATOM 1422 C C . GLU A 1 184 ? -3.359 -13.956 -0.149 1.00 94.12 184 GLU A C 1
ATOM 1424 O O . GLU A 1 184 ? -3.579 -14.578 -1.186 1.00 94.12 184 GLU A O 1
ATOM 1429 N N . SER A 1 185 ? -3.347 -12.615 -0.137 1.00 94.88 185 SER A N 1
ATOM 1430 C CA . SER A 1 185 ? -3.575 -11.796 -1.335 1.00 94.88 185 SER A CA 1
ATOM 1431 C C . SER A 1 185 ? -2.331 -11.610 -2.212 1.00 94.88 185 SER A C 1
ATOM 1433 O O . SER A 1 185 ? -2.441 -11.106 -3.330 1.00 94.88 185 SER A O 1
ATOM 1435 N N . LEU A 1 186 ? -1.136 -12.004 -1.751 1.00 93.94 186 LEU A N 1
ATOM 1436 C CA . LEU A 1 186 ? 0.124 -11.821 -2.491 1.00 93.94 186 LEU A CA 1
ATOM 1437 C C . LEU A 1 186 ? 0.137 -12.438 -3.909 1.00 93.94 186 LEU A C 1
ATOM 1439 O O . LEU A 1 186 ? 0.723 -11.828 -4.811 1.00 93.94 186 LEU A O 1
ATOM 1443 N N . PRO A 1 187 ? -0.508 -13.594 -4.170 1.00 94.06 187 PRO A N 1
ATOM 1444 C CA . PRO A 1 187 ? -0.631 -14.148 -5.519 1.00 94.06 187 PRO A CA 1
ATOM 1445 C C . PRO A 1 187 ? -1.581 -13.378 -6.451 1.00 94.06 187 PRO A C 1
ATOM 1447 O O . PRO A 1 187 ? -1.668 -13.743 -7.623 1.00 94.06 187 PRO A O 1
ATOM 1450 N N . GLY A 1 188 ? -2.249 -12.314 -5.983 1.00 90.38 188 GLY A N 1
ATOM 1451 C CA . GLY A 1 188 ? -3.287 -11.563 -6.708 1.00 90.38 188 GLY A CA 1
ATOM 1452 C C . GLY A 1 188 ? -2.873 -10.982 -8.066 1.00 90.38 188 GLY A C 1
ATOM 1453 O O . GLY A 1 188 ? -3.727 -10.686 -8.889 1.00 90.38 188 GLY A O 1
ATOM 1454 N N . ASN A 1 189 ? -1.568 -10.897 -8.364 1.00 90.44 189 ASN A N 1
ATOM 1455 C CA . ASN A 1 189 ? -1.075 -10.582 -9.718 1.00 90.44 189 ASN A CA 1
ATOM 1456 C C . ASN A 1 189 ? -1.399 -11.667 -10.758 1.00 90.44 189 ASN A C 1
ATOM 1458 O O . ASN A 1 189 ? -1.277 -11.417 -11.954 1.00 90.44 189 ASN A O 1
ATOM 1462 N N . PHE A 1 190 ? -1.740 -12.875 -10.312 1.00 91.38 190 PHE A N 1
ATOM 1463 C CA . PHE A 1 190 ? -1.953 -14.039 -11.167 1.00 91.38 190 PHE A CA 1
ATOM 1464 C C . PHE A 1 190 ? -3.306 -14.700 -10.924 1.00 91.38 190 PHE A C 1
ATOM 1466 O O . PHE A 1 190 ? -3.926 -15.171 -11.874 1.00 91.38 190 PHE A O 1
ATOM 1473 N N . ILE A 1 191 ? -3.740 -14.785 -9.663 1.00 91.50 191 ILE A N 1
ATOM 1474 C CA . ILE A 1 191 ? -4.984 -15.456 -9.292 1.00 91.50 191 ILE A CA 1
ATOM 1475 C C . ILE A 1 191 ? -5.587 -14.846 -8.029 1.00 91.50 191 ILE A C 1
ATOM 1477 O O . ILE A 1 191 ? -4.880 -14.568 -7.059 1.00 91.50 191 ILE A O 1
ATOM 1481 N N . PHE A 1 192 ? -6.907 -14.682 -8.044 1.00 92.94 192 PHE A N 1
ATOM 1482 C CA . PHE A 1 192 ? -7.690 -14.310 -6.875 1.00 92.94 192 PHE A CA 1
ATOM 1483 C C . PHE A 1 192 ? -8.184 -15.57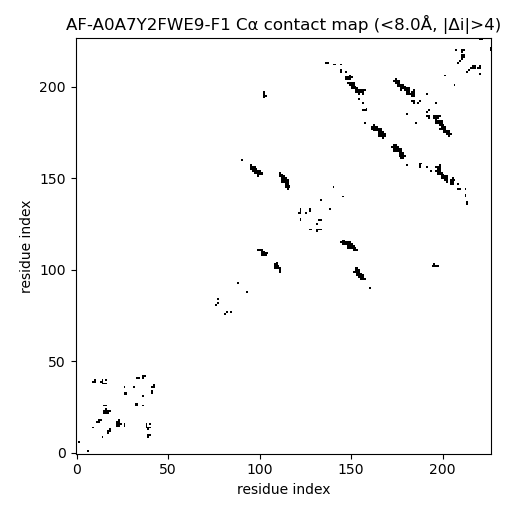0 -6.150 1.00 92.94 192 PHE A C 1
ATOM 1485 O O . PHE A 1 192 ? -8.776 -16.450 -6.773 1.00 92.94 192 PHE A O 1
ATOM 1492 N N . ASP A 1 193 ? -7.930 -15.656 -4.842 1.00 93.88 193 ASP A N 1
ATOM 1493 C CA . ASP A 1 193 ? -8.443 -16.720 -3.973 1.00 93.88 193 ASP A CA 1
ATOM 1494 C C . ASP A 1 193 ? -9.667 -16.223 -3.193 1.00 93.88 193 ASP A C 1
ATOM 1496 O O . ASP A 1 193 ? -9.542 -15.489 -2.214 1.00 93.88 193 ASP A O 1
ATOM 1500 N N . GLU A 1 194 ? -10.858 -16.653 -3.600 1.00 92.19 194 GLU A N 1
ATOM 1501 C CA . GLU A 1 194 ? -12.118 -16.255 -2.963 1.00 92.19 194 GLU A CA 1
ATOM 1502 C C . GLU A 1 194 ? -12.232 -16.700 -1.491 1.00 92.19 194 GLU A C 1
ATOM 1504 O O . GLU A 1 194 ? -12.972 -16.095 -0.701 1.00 92.19 194 GLU A O 1
ATOM 1509 N N . GLU A 1 195 ? -11.509 -17.750 -1.092 1.00 93.69 195 GLU A N 1
ATOM 1510 C CA . GLU A 1 195 ? -11.590 -18.306 0.256 1.00 93.69 195 GLU A CA 1
ATOM 1511 C C . GLU A 1 195 ? -10.824 -17.431 1.249 1.00 93.69 195 GLU A C 1
ATOM 1513 O O . GLU A 1 195 ? -11.420 -16.945 2.224 1.00 93.69 195 GLU A O 1
ATOM 1518 N N . HIS A 1 196 ? -9.551 -17.144 0.962 1.00 95.06 196 HIS A N 1
ATOM 1519 C CA . HIS A 1 196 ? -8.652 -16.499 1.920 1.00 95.06 196 HIS A CA 1
ATOM 1520 C C . HIS A 1 196 ? -8.262 -1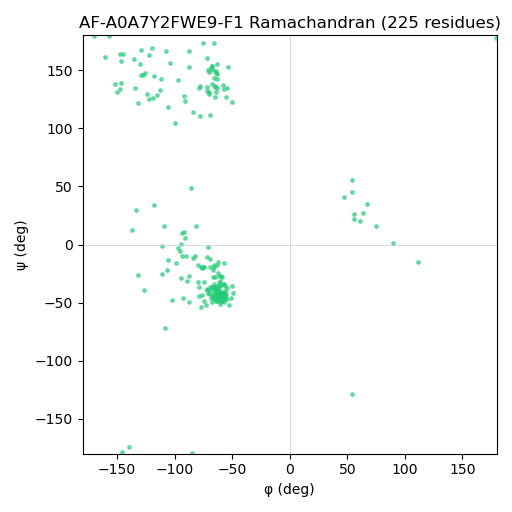5.064 1.567 1.00 95.06 196 HIS A C 1
ATOM 1522 O O . HIS A 1 196 ? -7.978 -14.300 2.486 1.00 95.06 196 HIS A O 1
ATOM 1528 N N . ASN A 1 197 ? -8.273 -14.644 0.296 1.00 96.69 197 ASN A N 1
ATOM 1529 C CA . ASN A 1 197 ? -7.850 -13.290 -0.078 1.00 96.69 197 ASN A CA 1
ATOM 1530 C C . ASN A 1 197 ? -8.802 -12.240 0.511 1.00 96.69 197 ASN A C 1
ATOM 1532 O O . ASN A 1 197 ? -10.024 -12.307 0.339 1.00 96.69 197 ASN A O 1
ATOM 1536 N N . ARG A 1 198 ? -8.249 -11.258 1.218 1.00 97.81 198 ARG A N 1
ATOM 1537 C CA . ARG A 1 198 ? -8.977 -10.108 1.738 1.00 97.81 198 ARG A CA 1
ATOM 1538 C C . ARG A 1 198 ? -8.211 -8.825 1.467 1.00 97.81 198 ARG A C 1
ATOM 1540 O O . ARG A 1 198 ? -7.033 -8.703 1.800 1.00 97.81 198 ARG A O 1
ATOM 1547 N N . SER A 1 199 ? -8.939 -7.820 0.997 1.00 98.25 199 SER A N 1
ATOM 1548 C CA . SER A 1 199 ? -8.492 -6.437 1.118 1.00 98.25 199 SER A CA 1
ATOM 1549 C C . SER A 1 199 ? -8.558 -5.993 2.581 1.00 98.25 199 SER A C 1
ATOM 1551 O O . SER A 1 199 ? -9.419 -6.440 3.346 1.00 98.25 199 SER A O 1
ATOM 1553 N N . VAL A 1 200 ? -7.655 -5.098 2.963 1.00 98.44 200 VAL A N 1
ATOM 1554 C CA . VAL A 1 200 ? -7.555 -4.487 4.284 1.00 98.44 200 VAL A CA 1
ATOM 1555 C C . VAL A 1 200 ? -7.737 -2.983 4.134 1.00 98.44 200 VAL A C 1
ATOM 1557 O O . VAL A 1 200 ? -7.050 -2.305 3.362 1.00 98.44 200 VAL A O 1
ATOM 1560 N N . SER A 1 201 ? -8.683 -2.455 4.901 1.00 98.75 201 SER A N 1
ATOM 1561 C CA . SER A 1 201 ? -9.067 -1.050 4.854 1.00 98.75 201 SER A CA 1
ATOM 1562 C C . SER A 1 201 ? -9.079 -0.438 6.237 1.00 98.75 201 SER A C 1
ATOM 1564 O O . SER A 1 201 ? -9.436 -1.097 7.212 1.00 98.75 201 SER A O 1
ATOM 1566 N N . VAL A 1 202 ? -8.726 0.841 6.328 1.00 98.75 202 VAL A N 1
ATOM 1567 C CA . VAL A 1 202 ? -8.991 1.627 7.534 1.00 98.75 202 VAL A CA 1
ATOM 1568 C C . VAL A 1 202 ? -10.465 2.033 7.528 1.00 98.75 202 VAL A C 1
ATOM 1570 O O . VAL A 1 202 ? -11.018 2.413 6.495 1.00 98.75 202 VAL A O 1
ATOM 1573 N N . HIS A 1 203 ? -11.123 1.920 8.676 1.00 98.62 203 HIS A N 1
ATOM 1574 C CA . HIS A 1 203 ? -12.537 2.237 8.838 1.00 98.62 203 HIS A CA 1
ATOM 1575 C C . HIS A 1 203 ? -12.744 3.754 8.947 1.00 98.62 203 HIS A C 1
ATOM 1577 O O . HIS A 1 203 ? -12.066 4.400 9.748 1.00 98.62 203 HIS A O 1
ATOM 1583 N N . THR A 1 204 ? -13.722 4.339 8.239 1.00 97.75 204 THR A N 1
ATOM 1584 C CA . THR A 1 204 ? -13.980 5.800 8.281 1.00 97.75 204 THR A CA 1
ATOM 1585 C C . THR A 1 204 ? -14.209 6.303 9.709 1.00 97.75 204 THR A C 1
ATOM 1587 O O . THR A 1 204 ? -13.643 7.314 10.117 1.00 97.75 204 THR A O 1
ATOM 1590 N N . GLY A 1 205 ? -14.970 5.558 10.518 1.00 97.25 205 GLY A N 1
ATOM 1591 C CA . GLY A 1 205 ? -15.149 5.855 11.947 1.00 97.25 205 GLY A CA 1
ATOM 1592 C C . GLY A 1 205 ? -13.838 5.894 12.752 1.00 97.25 205 GLY A C 1
ATOM 1593 O O . GLY A 1 205 ? -13.706 6.721 13.649 1.00 97.25 205 GLY A O 1
ATOM 1594 N N . GLY A 1 206 ? -12.848 5.068 12.399 1.00 97.81 206 GLY A N 1
ATOM 1595 C CA . GLY A 1 206 ? -11.516 5.106 13.004 1.00 97.81 206 GLY A CA 1
ATOM 1596 C C . GLY A 1 206 ? -10.717 6.335 12.588 1.00 97.81 206 GLY A C 1
ATOM 1597 O O . GLY A 1 206 ? -10.122 6.998 13.435 1.00 97.81 206 GLY A O 1
ATOM 1598 N N . ILE A 1 207 ? -10.787 6.708 11.305 1.00 97.88 207 ILE A N 1
ATOM 1599 C CA . ILE A 1 207 ? -10.189 7.951 10.791 1.00 97.88 207 ILE A CA 1
ATOM 1600 C C . ILE A 1 207 ? -10.751 9.156 11.558 1.00 97.88 207 ILE A C 1
ATOM 1602 O O . ILE A 1 207 ? -9.989 9.972 12.076 1.00 97.88 207 ILE A O 1
ATOM 1606 N N . VAL A 1 208 ? -12.079 9.249 11.686 1.00 97.75 208 VAL A N 1
ATOM 1607 C CA . VAL A 1 208 ? -12.751 10.333 12.423 1.00 97.75 208 VAL A CA 1
ATOM 1608 C C . VAL A 1 208 ? -12.369 10.324 13.905 1.00 97.75 208 VAL A C 1
ATOM 1610 O O . VAL A 1 208 ? -12.076 11.385 14.458 1.00 97.75 208 VAL A O 1
ATOM 1613 N N . ALA A 1 209 ? -12.302 9.153 14.544 1.00 97.62 209 ALA A N 1
ATOM 1614 C CA . ALA A 1 209 ? -11.887 9.034 15.940 1.00 97.62 209 ALA A CA 1
ATOM 1615 C C . ALA A 1 209 ? -10.444 9.518 16.157 1.00 97.62 209 ALA A C 1
ATOM 1617 O O . ALA A 1 209 ? -10.196 10.313 17.064 1.00 97.62 209 ALA A O 1
ATOM 1618 N N . ALA A 1 210 ? -9.495 9.123 15.304 1.00 97.69 210 ALA A N 1
ATOM 1619 C CA . ALA A 1 210 ? -8.121 9.614 15.386 1.00 97.69 210 ALA A CA 1
ATOM 1620 C C . ALA A 1 210 ? -8.037 11.126 15.129 1.00 97.69 210 ALA A C 1
ATOM 1622 O O . ALA A 1 210 ? -7.350 11.838 15.865 1.00 97.69 210 ALA A O 1
ATOM 1623 N N . MET A 1 211 ? -8.765 11.644 14.131 1.00 97.75 211 MET A N 1
ATOM 1624 C CA . MET A 1 211 ? -8.842 13.085 13.866 1.00 97.75 211 MET A CA 1
ATOM 1625 C C . MET A 1 211 ? -9.331 13.865 15.088 1.00 97.75 211 MET A C 1
ATOM 1627 O O . MET A 1 211 ? -8.731 14.885 15.428 1.00 97.75 211 MET A O 1
ATOM 1631 N N . ARG A 1 212 ? -10.367 13.366 15.771 1.00 96.56 212 ARG A N 1
ATOM 1632 C CA . ARG A 1 212 ? -10.957 14.011 16.949 1.00 96.56 212 ARG A CA 1
ATOM 1633 C C . ARG A 1 212 ? -10.064 13.901 18.187 1.00 96.56 212 ARG A C 1
ATOM 1635 O O . ARG A 1 212 ? -9.771 14.912 18.812 1.00 96.56 212 ARG A O 1
ATOM 1642 N N . TYR A 1 213 ? -9.627 12.695 18.542 1.00 96.75 213 TYR A N 1
ATOM 1643 C CA . TYR A 1 213 ? -9.008 12.437 19.848 1.00 96.75 213 TYR A CA 1
ATOM 1644 C C . TYR A 1 213 ? -7.481 12.517 19.857 1.00 96.75 213 TYR A C 1
ATOM 1646 O O . TYR A 1 213 ? -6.908 12.851 20.888 1.00 96.75 213 TYR A O 1
ATOM 1654 N N . ILE A 1 214 ? -6.817 12.229 18.735 1.00 96.94 214 ILE A N 1
ATOM 1655 C CA . ILE A 1 214 ? -5.348 12.237 18.651 1.00 96.94 214 ILE A CA 1
ATOM 1656 C C . ILE A 1 214 ? -4.856 13.501 17.958 1.00 96.94 214 ILE A C 1
ATOM 1658 O O . ILE A 1 214 ? -3.934 14.174 18.422 1.00 96.94 214 ILE A O 1
ATOM 1662 N N . TYR A 1 215 ? -5.444 13.848 16.815 1.00 96.12 215 TYR A N 1
ATOM 1663 C CA . TYR A 1 215 ? -4.929 14.946 16.004 1.00 96.12 215 TYR A CA 1
ATOM 1664 C C . TYR A 1 215 ? -5.482 16.314 16.406 1.00 96.12 215 TYR A C 1
ATOM 1666 O O . TYR A 1 215 ? -4.755 17.293 16.240 1.00 96.12 215 TYR A O 1
ATOM 1674 N N . GLY A 1 216 ? -6.682 16.381 16.993 1.00 95.19 216 GLY A N 1
ATOM 1675 C CA . GLY A 1 216 ? -7.357 17.644 17.309 1.00 95.19 216 GLY A CA 1
ATOM 1676 C C . GLY A 1 216 ? -7.773 18.401 16.044 1.00 95.19 216 GLY A C 1
ATOM 1677 O O . GLY A 1 216 ? -7.677 19.623 15.974 1.00 95.19 216 GLY A O 1
ATOM 1678 N N . ALA A 1 217 ? -8.160 17.671 14.995 1.00 97.44 217 ALA A N 1
ATOM 1679 C CA . ALA A 1 217 ? -8.488 18.210 13.678 1.00 97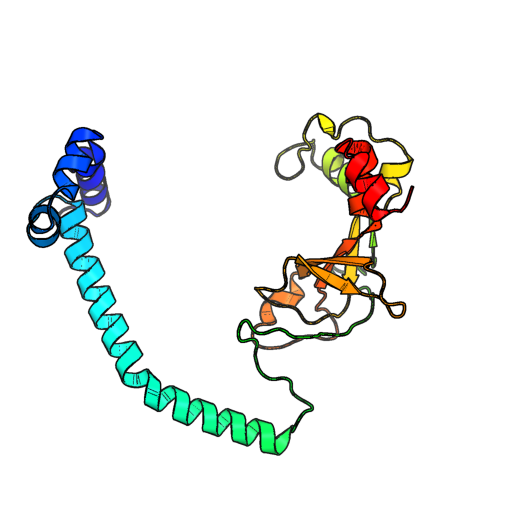.44 217 ALA A CA 1
ATOM 1680 C C . ALA A 1 217 ? -9.959 18.664 13.586 1.00 97.44 217 ALA A C 1
ATOM 1682 O O . ALA A 1 217 ? -10.665 18.329 12.633 1.00 97.44 217 ALA A O 1
ATOM 1683 N N . ASP A 1 218 ? -10.422 19.443 14.567 1.00 95.50 218 ASP A N 1
ATOM 1684 C CA . ASP A 1 218 ? -11.841 19.782 14.761 1.00 95.50 218 ASP A CA 1
ATOM 1685 C C . ASP A 1 218 ? -12.500 20.395 13.522 1.00 95.50 218 ASP A C 1
ATOM 1687 O O . ASP A 1 218 ? -13.652 20.097 13.218 1.00 95.50 218 ASP A O 1
ATOM 1691 N N . ARG A 1 219 ? -11.764 21.230 12.774 1.00 97.38 219 ARG A N 1
ATOM 1692 C CA . ARG A 1 219 ? -12.264 21.843 11.532 1.00 97.38 219 ARG A CA 1
ATOM 1693 C C . ARG A 1 219 ? -12.679 20.784 10.508 1.00 97.38 219 ARG A C 1
ATOM 1695 O O . ARG A 1 219 ? -13.747 20.905 9.924 1.00 97.38 219 ARG A O 1
ATOM 1702 N N . LEU A 1 220 ? -11.834 19.773 10.297 1.00 97.62 220 LEU A N 1
ATOM 1703 C CA . LEU A 1 220 ? -12.083 18.709 9.322 1.00 97.62 220 LEU A CA 1
ATOM 1704 C C . LEU A 1 220 ? -13.190 17.777 9.800 1.00 97.62 220 LEU A C 1
ATOM 1706 O O . LEU A 1 220 ? -14.025 17.3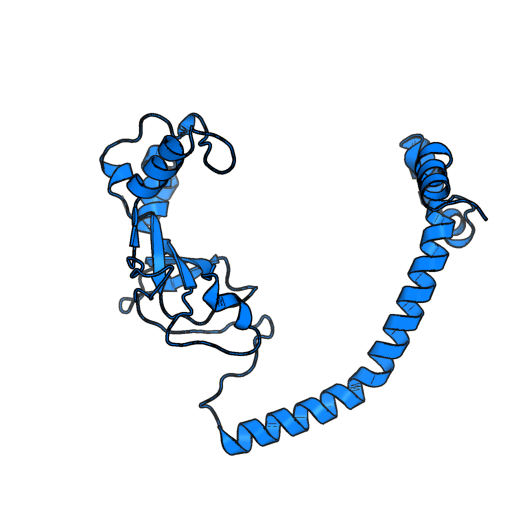65 9.008 1.00 97.62 220 LEU A O 1
ATOM 1710 N N . VAL A 1 221 ? -13.218 17.474 11.098 1.00 96.75 221 VAL A N 1
ATOM 1711 C CA . VAL A 1 221 ? -14.279 16.648 11.677 1.00 96.75 221 VAL A CA 1
ATOM 1712 C C . VAL A 1 221 ? -15.643 17.315 11.485 1.00 96.75 221 VAL A C 1
ATOM 1714 O O . VAL A 1 221 ? -16.554 16.661 10.995 1.00 96.75 221 VAL A O 1
ATOM 1717 N N . LYS A 1 222 ? -15.771 18.618 11.771 1.00 96.62 222 LYS A N 1
ATOM 1718 C CA . LYS A 1 222 ? -17.020 19.366 11.537 1.00 96.62 222 LYS A CA 1
ATOM 1719 C C . LYS A 1 222 ? -17.426 19.396 10.068 1.00 96.62 222 LYS A C 1
ATOM 1721 O O . LYS A 1 222 ? -18.583 19.152 9.751 1.00 96.62 222 LYS A O 1
ATOM 1726 N N . GLU A 1 223 ? -16.462 19.644 9.180 1.00 96.69 223 GLU A N 1
ATOM 1727 C CA . GLU A 1 223 ? -16.678 19.660 7.729 1.00 96.69 223 GLU A CA 1
ATOM 1728 C C . GLU A 1 223 ? -17.185 18.307 7.204 1.00 96.69 223 GLU A C 1
ATOM 1730 O O . GLU A 1 223 ? -18.120 18.269 6.412 1.00 96.69 223 GLU A O 1
ATOM 1735 N N . LEU A 1 224 ? -16.604 17.194 7.663 1.00 94.81 224 LEU A N 1
ATOM 1736 C CA . LEU A 1 224 ? -16.952 15.848 7.195 1.00 94.81 224 LEU A CA 1
ATOM 1737 C C . LEU A 1 224 ? -18.228 15.292 7.836 1.00 94.81 224 LEU A C 1
ATOM 1739 O O . LEU A 1 224 ? -18.941 14.517 7.202 1.00 94.81 224 LEU A O 1
ATOM 1743 N N . MET A 1 225 ? -18.503 15.657 9.090 1.00 92.31 225 MET A N 1
ATOM 1744 C CA . MET A 1 225 ? -19.639 15.138 9.860 1.00 92.31 225 MET A CA 1
ATOM 1745 C C . MET A 1 225 ? -20.874 16.045 9.808 1.00 92.31 225 MET A C 1
ATOM 1747 O O . MET A 1 225 ? -21.92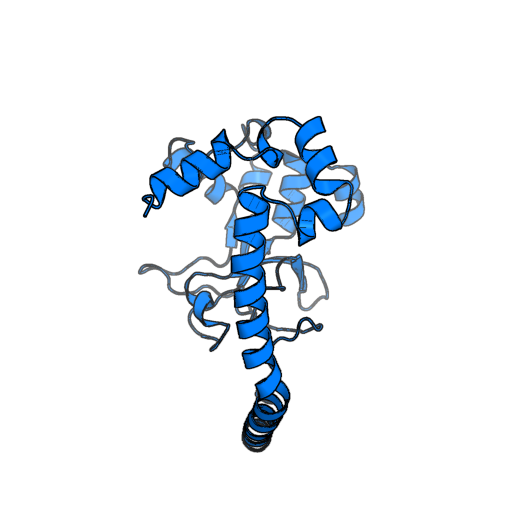4 15.647 10.309 1.00 92.31 225 MET A O 1
ATOM 1751 N N . ASN A 1 226 ? -20.769 17.229 9.191 1.00 89.38 226 ASN A N 1
ATOM 1752 C CA . ASN A 1 226 ? -21.794 18.277 9.206 1.00 89.38 226 ASN A CA 1
ATOM 1753 C C . ASN A 1 226 ? -22.226 18.673 10.638 1.00 89.38 226 ASN A C 1
ATOM 1755 O O . ASN A 1 226 ? -23.421 18.785 10.919 1.00 89.38 226 ASN A O 1
ATOM 1759 N N . GLU A 1 227 ? -21.246 18.864 11.532 1.00 85.19 227 GLU A N 1
ATOM 1760 C CA . GLU A 1 227 ? -21.424 19.332 12.928 1.00 85.19 227 GLU A CA 1
ATOM 1761 C C . GLU A 1 227 ? -21.291 20.856 13.082 1.00 85.19 227 GLU A C 1
ATOM 1763 O O . GLU A 1 227 ? -20.432 21.467 12.400 1.00 85.19 227 GLU A O 1
#